Protein AF-A0A0C3P2Z0-F1 (afdb_monomer)

Nearest PDB structures (foldseek):
  6qhd-assembly1_B  TM=4.414E-01  e=6.082E+00  Homo sapiens

Foldseek 3Di:
DVLVVLVVLLVVLVVLVVQLVVLVVQLVVLVVCVVVVVDPDPVVSVVSNVVSVVSNVVSVVVSVVSLVVDPPVSNVVSVCCVVQPLLVLLSVLVVLLVVLVVLLVVLVVLVVVLVVVVVVDPDDVPVSVVSVVVSVVCLVVSLVSLVVSQVSLVVNVVCVVVVVDDPPQDRQDRADSPCSNVDDPPHSSPDCHNNDPDPPDDPCCVVPPVNVVVVVVVVVVVVVVVVVVVVVVVVVVVVVVVVVVVVVVVVVVVVVVVVVVVVVVVVVD

Organism: NCBI:txid870435

pLDDT: mean 80.31, std 13.16, range [33.81, 97.94]

Mean predicted aligned error: 16.22 Å

Structure (mmCIF, N/CA/C/O backbone):
data_AF-A0A0C3P2Z0-F1
#
_entry.id   AF-A0A0C3P2Z0-F1
#
loop_
_atom_site.group_PDB
_atom_site.id
_atom_site.type_symbol
_atom_site.label_atom_id
_atom_site.label_alt_id
_atom_site.label_comp_id
_atom_site.label_asym_id
_atom_site.label_entity_id
_atom_site.label_seq_id
_atom_site.pdbx_PDB_ins_code
_atom_site.Cartn_x
_atom_site.Cartn_y
_atom_site.Cartn_z
_atom_site.occupancy
_atom_site.B_iso_or_equiv
_atom_site.auth_seq_id
_atom_site.auth_comp_id
_atom_site.auth_asym_id
_atom_site.auth_atom_id
_atom_site.pdbx_PDB_model_num
ATOM 1 N N . GLN A 1 1 ? -4.538 10.726 -0.091 1.00 33.81 1 GLN A N 1
ATOM 2 C CA . GLN A 1 1 ? -4.192 11.523 1.115 1.00 33.81 1 GLN A CA 1
ATOM 3 C C . GLN A 1 1 ? -5.334 11.697 2.129 1.00 33.81 1 GLN A C 1
ATOM 5 O O . GLN A 1 1 ? -5.028 11.821 3.307 1.00 33.81 1 GLN A O 1
ATOM 10 N N . SER A 1 2 ? -6.619 11.672 1.740 1.00 41.28 2 SER A N 1
ATOM 11 C CA . SER A 1 2 ? -7.744 11.889 2.680 1.00 41.28 2 SER A CA 1
ATOM 12 C C . SER A 1 2 ? -7.919 10.781 3.748 1.00 41.28 2 SER A C 1
ATOM 14 O O . SER A 1 2 ? -8.166 11.070 4.913 1.00 41.28 2 SER A O 1
ATOM 16 N N . LYS A 1 3 ? -7.689 9.504 3.398 1.00 45.22 3 LYS A N 1
ATOM 17 C CA . LYS A 1 3 ? -7.964 8.353 4.287 1.00 45.22 3 LYS A CA 1
ATOM 18 C C . LYS A 1 3 ? -6.946 8.128 5.428 1.00 45.22 3 LYS A C 1
ATOM 20 O O . LYS A 1 3 ? -7.369 7.821 6.537 1.00 45.22 3 LYS A O 1
ATOM 25 N N . LYS A 1 4 ? -5.631 8.343 5.208 1.00 49.22 4 LYS A N 1
ATOM 26 C CA . LYS A 1 4 ? -4.599 8.301 6.285 1.00 49.22 4 LYS A CA 1
ATOM 27 C C . LYS A 1 4 ? -4.900 9.348 7.371 1.00 49.22 4 LYS A C 1
ATOM 29 O O . LYS A 1 4 ? -4.849 9.031 8.554 1.00 49.22 4 LYS A O 1
ATOM 34 N N . LYS A 1 5 ? -5.346 10.544 6.960 1.00 56.41 5 LYS A N 1
ATOM 35 C CA . LYS A 1 5 ? -5.815 11.584 7.885 1.00 56.41 5 LYS A CA 1
ATOM 36 C C . LYS A 1 5 ? -7.014 11.108 8.711 1.00 56.41 5 LYS A C 1
ATOM 38 O O . LYS A 1 5 ? -7.037 11.355 9.905 1.00 56.41 5 LYS A O 1
ATOM 43 N N . GLY A 1 6 ? -7.970 10.384 8.124 1.00 58.56 6 GLY A N 1
ATOM 44 C CA . GLY A 1 6 ? -9.127 9.840 8.851 1.00 58.56 6 GLY A CA 1
ATOM 45 C C . GLY A 1 6 ? -8.751 8.895 10.000 1.00 58.56 6 GLY A C 1
ATOM 46 O O . GLY A 1 6 ? -9.250 9.055 11.111 1.00 58.56 6 GLY A O 1
ATOM 47 N N . ALA A 1 7 ? -7.818 7.967 9.769 1.00 57.28 7 ALA A N 1
ATOM 48 C CA . ALA A 1 7 ? -7.334 7.045 10.803 1.00 57.28 7 ALA A CA 1
ATOM 49 C C . ALA A 1 7 ? -6.546 7.759 11.923 1.00 57.28 7 ALA A C 1
ATOM 51 O O . ALA A 1 7 ? -6.709 7.444 13.101 1.00 57.28 7 ALA A O 1
ATOM 52 N N . GLU A 1 8 ? -5.733 8.759 11.577 1.00 65.69 8 GLU A N 1
ATOM 53 C CA . GLU A 1 8 ? -5.019 9.592 12.557 1.00 65.69 8 GLU A CA 1
ATOM 54 C C . GLU A 1 8 ? -5.981 10.455 13.389 1.00 65.69 8 GLU A C 1
ATOM 56 O O . GLU A 1 8 ? -5.834 10.553 14.608 1.00 65.69 8 GLU A O 1
ATOM 61 N N . GLN A 1 9 ? -7.007 11.039 12.759 1.00 68.19 9 GLN A N 1
ATOM 62 C CA . GLN A 1 9 ? -8.056 11.779 13.467 1.00 68.19 9 GLN A CA 1
ATOM 63 C C . GLN A 1 9 ? -8.876 10.856 14.387 1.00 68.19 9 GLN A C 1
ATOM 65 O O . GLN A 1 9 ? -9.193 11.255 15.507 1.00 68.19 9 GLN A O 1
ATOM 70 N N . LEU A 1 10 ? -9.159 9.612 13.974 1.00 70.06 10 LEU A N 1
ATOM 71 C CA . LEU A 1 10 ? -9.782 8.592 14.831 1.00 70.06 10 LEU A CA 1
ATOM 72 C C . LEU A 1 10 ? -8.948 8.308 16.078 1.00 70.06 10 LEU A C 1
ATOM 74 O O . LEU A 1 10 ? -9.477 8.341 17.187 1.00 70.06 10 LEU A O 1
ATOM 78 N N . ALA A 1 11 ? -7.650 8.053 15.907 1.00 74.19 11 ALA A N 1
ATOM 79 C CA . ALA A 1 11 ? -6.749 7.766 17.018 1.00 74.19 11 ALA A CA 1
ATOM 80 C C . ALA A 1 11 ? -6.689 8.933 18.020 1.00 74.19 11 ALA A C 1
ATOM 82 O O . ALA A 1 11 ? -6.755 8.714 19.230 1.00 74.19 11 ALA A O 1
ATOM 83 N N . LEU A 1 12 ? -6.639 10.174 17.523 1.00 81.25 12 LEU A N 1
ATOM 84 C CA . LEU A 1 12 ? -6.671 11.380 18.354 1.00 81.25 12 LEU A CA 1
ATOM 85 C C . LEU A 1 12 ? -7.985 11.520 19.134 1.00 81.25 12 LEU A C 1
ATOM 87 O O . LEU A 1 12 ? -7.963 11.860 20.316 1.00 81.25 12 LEU A O 1
ATOM 91 N N . ILE A 1 13 ? -9.127 11.237 18.503 1.00 82.62 13 ILE A N 1
ATOM 92 C CA . ILE A 1 13 ? -10.438 11.302 19.165 1.00 82.62 13 ILE A CA 1
ATOM 93 C C . ILE A 1 13 ? -10.565 10.219 20.234 1.00 82.62 13 ILE A C 1
ATOM 95 O O . ILE A 1 13 ? -11.007 10.523 21.338 1.00 82.62 13 ILE A O 1
ATOM 99 N N . LEU A 1 14 ? -10.127 8.991 19.953 1.00 82.00 14 LEU A N 1
ATOM 100 C CA . LEU A 1 14 ? -10.130 7.898 20.930 1.00 82.00 14 LEU A CA 1
ATOM 101 C C . LEU A 1 14 ? -9.220 8.197 22.130 1.00 82.00 14 LEU A C 1
ATOM 103 O O . LEU A 1 14 ? -9.587 7.910 23.269 1.00 82.00 14 LEU A O 1
ATOM 107 N N . ALA A 1 15 ? -8.057 8.811 21.900 1.00 85.56 15 ALA A N 1
ATOM 108 C CA . ALA A 1 15 ? -7.160 9.233 22.973 1.00 85.56 15 ALA A CA 1
ATOM 109 C C . ALA A 1 15 ? -7.794 10.318 23.861 1.00 85.56 15 ALA A C 1
ATOM 111 O O . ALA A 1 15 ? -7.717 10.233 25.088 1.00 85.56 15 ALA A O 1
ATOM 112 N N . LEU A 1 16 ? -8.465 11.305 23.255 1.00 87.19 16 LEU A N 1
ATOM 113 C CA . LEU A 1 16 ? -9.197 12.342 23.988 1.00 87.19 16 LEU A CA 1
ATOM 114 C C . LEU A 1 16 ? -10.376 11.763 24.776 1.00 87.19 16 LEU A C 1
ATOM 116 O O . LEU A 1 16 ? -10.590 12.156 25.917 1.00 87.19 16 LEU A O 1
ATOM 120 N N . GLU A 1 17 ? -11.112 10.803 24.217 1.00 86.12 17 GLU A N 1
ATOM 121 C CA . GLU A 1 17 ? -12.190 10.112 24.934 1.00 86.12 17 GLU A CA 1
ATOM 122 C C . GLU A 1 17 ? -11.671 9.320 26.135 1.00 86.12 17 GLU A C 1
ATOM 124 O O . GLU A 1 17 ? -12.250 9.411 27.214 1.00 86.12 17 GLU A O 1
ATOM 129 N N . LYS A 1 18 ? -10.548 8.611 25.986 1.00 90.62 18 LYS A N 1
ATOM 130 C CA . LYS A 1 18 ? -9.903 7.908 27.102 1.00 90.62 18 LYS A CA 1
ATOM 131 C C . LYS A 1 18 ? -9.434 8.878 28.190 1.00 90.62 18 LYS A C 1
ATOM 133 O O . LYS A 1 18 ? -9.581 8.590 29.372 1.00 90.62 18 LYS A O 1
ATOM 138 N N . SER A 1 19 ? -8.904 10.041 27.807 1.00 89.81 19 SER A N 1
ATOM 139 C CA . SER A 1 19 ? -8.542 11.102 28.754 1.00 89.81 19 SER A CA 1
ATOM 140 C C . SER A 1 19 ? -9.768 11.650 29.491 1.00 89.81 19 SER A C 1
ATOM 142 O O . SER A 1 19 ? -9.717 11.776 30.711 1.00 89.81 19 SER A O 1
ATOM 144 N N . VAL A 1 20 ? -10.880 11.902 28.791 1.00 91.69 20 VAL A N 1
ATOM 145 C CA . VAL A 1 20 ? -12.153 12.308 29.415 1.00 91.69 20 VAL A CA 1
ATOM 146 C C . VAL A 1 20 ? -12.640 11.248 30.399 1.00 91.69 20 VAL A C 1
ATOM 148 O O . VAL A 1 20 ? -13.001 11.595 31.516 1.00 91.69 20 VAL A O 1
ATOM 151 N N . GLN A 1 21 ? -12.600 9.970 30.020 1.00 92.06 21 GLN A N 1
ATOM 152 C CA . GLN A 1 21 ? -13.010 8.869 30.890 1.00 92.06 21 GLN A CA 1
ATOM 153 C C . GLN A 1 21 ? -12.145 8.787 32.154 1.00 92.06 21 GLN A C 1
ATOM 155 O O . GLN A 1 21 ? -12.685 8.678 33.246 1.00 92.06 21 GLN A O 1
ATOM 160 N N . ASN A 1 22 ? -10.821 8.917 32.028 1.00 91.62 22 ASN A N 1
ATOM 161 C CA . ASN A 1 22 ? -9.915 8.930 33.179 1.00 91.62 22 ASN A CA 1
ATOM 162 C C . ASN A 1 22 ? -10.190 10.114 34.122 1.00 91.62 22 ASN A C 1
ATOM 164 O O . ASN A 1 22 ? -10.195 9.940 35.338 1.00 91.62 22 ASN A O 1
ATOM 168 N N . HIS A 1 23 ? -10.416 11.315 33.574 1.00 90.62 23 HIS A N 1
ATOM 169 C CA . HIS A 1 23 ? -10.761 12.487 34.382 1.00 90.62 23 HIS A CA 1
ATOM 170 C C . HIS A 1 23 ? -12.130 12.336 35.052 1.00 90.62 23 HIS A C 1
ATOM 172 O O . HIS A 1 23 ? -12.266 12.731 36.204 1.00 90.62 23 HIS A O 1
ATOM 178 N N . GLN A 1 24 ? -13.107 11.728 34.372 1.00 93.00 24 GLN A N 1
ATOM 179 C CA . GLN A 1 24 ? -14.417 11.435 34.951 1.00 93.00 24 GLN A CA 1
ATOM 180 C C . GLN A 1 24 ? -14.289 10.456 36.118 1.00 93.00 24 GLN A C 1
ATOM 182 O O . GLN A 1 24 ? -14.744 10.768 37.206 1.00 93.00 24 GLN A O 1
ATOM 187 N N . SER A 1 25 ? -13.577 9.338 35.942 1.00 92.00 25 SER A N 1
ATOM 188 C CA . SER A 1 25 ? -13.366 8.366 37.021 1.00 92.00 25 SER A CA 1
ATOM 189 C C . SER A 1 25 ? -12.639 8.959 38.230 1.00 92.00 25 SER A C 1
ATOM 191 O O . SER A 1 25 ? -12.892 8.544 39.353 1.00 92.00 25 SER A O 1
ATOM 193 N N . HIS A 1 26 ? -11.746 9.931 38.025 1.00 90.19 26 HIS A N 1
ATOM 194 C CA . HIS A 1 26 ? -11.098 10.634 39.132 1.00 90.19 26 HIS A CA 1
ATOM 195 C C . HIS A 1 26 ? -12.069 11.550 39.891 1.00 90.19 26 HIS A C 1
ATOM 197 O O . HIS A 1 26 ? -12.026 11.579 41.117 1.00 90.19 26 HIS A O 1
ATOM 203 N N . VAL A 1 27 ? -12.956 12.258 39.183 1.00 91.44 27 VAL A N 1
ATOM 204 C CA . VAL A 1 27 ? -14.025 13.053 39.811 1.00 91.44 27 VAL A CA 1
ATOM 205 C C . VAL A 1 27 ? -14.988 12.142 40.573 1.00 91.44 27 VAL A C 1
ATOM 207 O O . VAL A 1 27 ? -15.241 12.401 41.743 1.00 91.44 27 VAL A O 1
ATOM 210 N N . ASP A 1 28 ? -15.434 11.040 39.963 1.00 90.56 28 ASP A N 1
ATOM 211 C CA . ASP A 1 28 ? -16.335 10.070 40.598 1.00 90.56 28 ASP A CA 1
ATOM 212 C C . ASP A 1 28 ? -15.705 9.473 41.872 1.00 90.56 28 ASP A C 1
ATOM 214 O O . ASP A 1 28 ? -16.383 9.299 42.881 1.00 90.56 28 ASP A O 1
ATOM 218 N N . GLN A 1 29 ? -14.395 9.195 41.852 1.00 89.06 29 GLN A N 1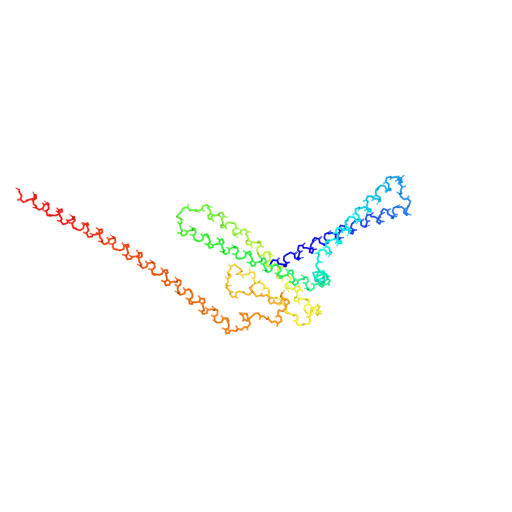
ATOM 219 C CA . GLN A 1 29 ? -13.664 8.706 43.024 1.00 89.06 29 GLN A CA 1
ATOM 220 C C . GLN A 1 29 ? -13.636 9.746 44.150 1.00 89.06 29 GLN A C 1
ATOM 222 O O . GLN A 1 29 ? -13.924 9.403 45.292 1.00 89.06 29 GLN A O 1
ATOM 227 N N . LEU A 1 30 ? -13.343 11.012 43.836 1.00 86.62 30 LEU A N 1
ATOM 228 C CA . LEU A 1 30 ? -13.356 12.092 44.826 1.00 86.62 30 LEU A CA 1
ATOM 229 C C . LEU A 1 30 ? -14.768 12.309 45.398 1.00 86.62 30 LEU A C 1
ATOM 231 O O . LEU A 1 30 ? -14.924 12.515 46.599 1.00 86.62 30 LEU A O 1
ATOM 235 N N . GLU A 1 31 ? -15.808 12.213 44.569 1.00 86.81 31 GLU A N 1
ATOM 236 C CA . GLU A 1 31 ? -17.205 12.288 45.014 1.00 86.81 31 GLU A CA 1
ATOM 237 C C . GLU A 1 31 ? -17.599 11.095 45.905 1.00 86.81 31 GLU A C 1
A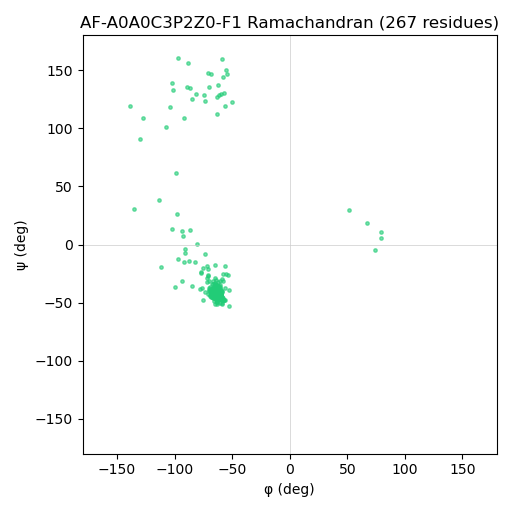TOM 239 O O . GLU A 1 31 ? -18.311 11.276 46.896 1.00 86.81 31 GLU A O 1
ATOM 244 N N . MET A 1 32 ? -17.101 9.887 45.615 1.00 86.56 32 MET A N 1
ATOM 245 C CA . MET A 1 32 ? -17.277 8.716 46.481 1.00 86.56 32 MET A CA 1
ATOM 246 C C . MET A 1 32 ? -16.546 8.857 47.819 1.00 86.56 32 MET A C 1
ATOM 248 O O . MET A 1 32 ? -17.107 8.504 48.856 1.00 86.56 32 MET A O 1
ATOM 252 N N . ASP A 1 33 ? -15.322 9.384 47.822 1.00 83.44 33 ASP A N 1
ATOM 253 C CA . ASP A 1 33 ? -14.535 9.593 49.043 1.00 83.44 33 ASP A CA 1
ATOM 254 C C . ASP A 1 33 ? -15.202 10.627 49.971 1.00 83.44 33 ASP A C 1
ATOM 256 O O . ASP A 1 33 ? -15.180 10.464 51.195 1.00 83.44 33 ASP A O 1
ATOM 260 N N . LEU A 1 34 ? -15.874 11.632 49.392 1.00 81.62 34 LEU A N 1
ATOM 261 C CA . LEU A 1 34 ? -16.727 12.578 50.116 1.00 81.62 34 LEU A CA 1
ATOM 262 C C . LEU A 1 34 ? -17.964 11.903 50.721 1.00 81.62 34 LEU A C 1
ATOM 264 O O . LEU A 1 34 ? -18.340 12.211 51.846 1.00 81.62 34 LEU A O 1
ATOM 268 N N . HIS A 1 35 ? -18.597 10.983 49.990 1.00 80.62 35 HIS A N 1
ATOM 269 C CA . HIS A 1 35 ? -19.791 10.274 50.461 1.00 80.62 35 HIS A CA 1
ATOM 270 C C . HIS A 1 35 ? -19.492 9.268 51.586 1.00 80.62 35 HIS A C 1
ATOM 272 O O . HIS A 1 35 ? -20.365 8.968 52.396 1.00 80.62 35 HIS A O 1
ATOM 278 N N . ASN A 1 36 ? -18.260 8.753 51.637 1.00 84.19 36 ASN A N 1
ATOM 279 C CA . ASN A 1 36 ? -17.798 7.778 52.626 1.00 84.19 36 ASN A CA 1
ATOM 280 C C . ASN A 1 36 ? -17.124 8.420 53.859 1.00 84.19 36 ASN A C 1
ATOM 282 O O . ASN A 1 36 ? -16.465 7.704 54.615 1.00 84.19 36 ASN A O 1
ATOM 286 N N . ASP A 1 37 ? -17.230 9.744 54.043 1.00 75.25 37 ASP A N 1
ATOM 287 C CA . ASP A 1 37 ? -16.579 10.513 55.123 1.00 75.25 37 ASP A CA 1
ATOM 288 C C . ASP A 1 37 ? -15.057 10.257 55.246 1.00 75.25 37 ASP A C 1
ATOM 290 O O . ASP A 1 37 ? -14.459 10.377 56.315 1.00 75.25 37 ASP A O 1
ATOM 294 N N . CYS A 1 38 ? -14.386 9.928 54.136 1.00 71.06 38 CYS A N 1
ATOM 295 C CA . CYS A 1 38 ? -12.942 9.660 54.094 1.00 71.06 38 CYS A CA 1
ATOM 296 C C . CYS A 1 38 ? -12.087 10.929 53.901 1.00 71.06 38 CYS A C 1
ATOM 298 O O . CYS A 1 38 ? -10.889 10.845 53.621 1.00 71.06 38 CYS A O 1
ATOM 300 N N . VAL A 1 39 ? -12.685 12.115 54.053 1.00 75.38 39 VAL A N 1
ATOM 301 C CA . VAL A 1 39 ? -12.033 13.411 53.829 1.00 75.38 39 VAL A CA 1
ATOM 302 C C . VAL A 1 39 ? -11.420 13.940 55.128 1.00 75.38 39 VAL A C 1
ATOM 304 O O . VAL A 1 39 ? -12.129 14.379 56.029 1.00 75.38 39 VAL A O 1
ATOM 307 N N . ASN A 1 40 ? -10.085 13.941 55.208 1.00 73.50 40 ASN A N 1
ATOM 308 C CA . ASN A 1 40 ? -9.348 14.448 56.376 1.00 73.50 40 ASN A CA 1
ATOM 309 C C . ASN A 1 40 ? -9.123 15.974 56.346 1.00 73.50 40 ASN A C 1
ATOM 311 O O . ASN A 1 40 ? -9.156 16.614 57.394 1.00 73.50 40 ASN A O 1
ATOM 315 N N . ASP A 1 41 ? -8.896 16.559 55.163 1.00 83.56 41 ASP A N 1
ATOM 316 C CA . ASP A 1 41 ? -8.710 18.004 54.961 1.00 83.56 41 ASP A CA 1
ATOM 317 C C . ASP A 1 41 ? -9.673 18.503 53.877 1.00 83.56 41 ASP A C 1
ATOM 319 O O . ASP A 1 41 ? -9.528 18.216 52.688 1.00 83.56 41 ASP A O 1
ATOM 323 N N . ILE A 1 42 ? -10.683 19.256 54.311 1.00 80.12 42 ILE A N 1
ATOM 324 C CA . ILE A 1 42 ? -11.756 19.772 53.456 1.00 80.12 42 ILE A CA 1
ATOM 325 C C . ILE A 1 42 ? -11.218 20.804 52.451 1.00 80.12 42 ILE A C 1
ATOM 327 O O . ILE A 1 42 ? -11.758 20.925 51.350 1.00 80.12 42 ILE A O 1
ATOM 331 N N . ILE A 1 43 ? -10.176 21.564 52.800 1.00 83.31 43 ILE A N 1
ATOM 332 C CA . ILE A 1 43 ? -9.627 22.613 51.931 1.00 83.31 43 ILE A CA 1
ATOM 333 C C . ILE A 1 43 ? -8.825 21.970 50.800 1.00 83.31 43 ILE A C 1
ATOM 335 O O . ILE A 1 43 ? -9.043 22.305 49.634 1.00 83.31 43 ILE A O 1
ATOM 339 N N . ASP A 1 44 ? -7.954 21.015 51.134 1.00 85.88 44 ASP A N 1
ATOM 340 C CA . ASP A 1 44 ? -7.174 20.261 50.147 1.00 85.88 44 ASP A CA 1
ATOM 341 C C . ASP A 1 44 ? -8.086 19.432 49.227 1.00 85.88 44 ASP A C 1
ATOM 343 O O . ASP A 1 44 ? -7.957 19.482 48.003 1.00 85.88 44 ASP A O 1
ATOM 347 N N . PHE A 1 45 ? -9.102 18.771 49.790 1.00 86.50 45 PHE A N 1
ATOM 348 C CA . PHE A 1 45 ? -10.094 18.030 49.010 1.00 86.50 45 PHE A CA 1
ATOM 349 C C . PHE A 1 45 ? -10.843 18.921 48.007 1.00 86.50 45 PHE A C 1
ATOM 351 O O . PHE A 1 45 ? -10.944 18.582 46.828 1.00 86.50 45 PHE A O 1
ATOM 358 N N . ASN A 1 46 ? -11.333 20.090 48.436 1.00 86.06 46 ASN A N 1
ATOM 359 C CA . ASN A 1 46 ? -12.018 21.022 47.534 1.00 86.06 46 ASN A CA 1
ATOM 360 C C . ASN A 1 46 ? -11.086 21.550 46.431 1.00 86.06 46 ASN A C 1
ATOM 362 O O . ASN A 1 46 ? -11.516 21.737 45.288 1.00 86.06 46 ASN A O 1
ATOM 366 N N . LEU A 1 47 ? -9.803 21.764 46.736 1.00 89.94 47 LEU A N 1
ATOM 367 C CA . LEU A 1 47 ? -8.809 22.159 45.739 1.00 89.94 47 LEU A CA 1
ATOM 368 C C . LEU A 1 47 ? -8.575 21.045 44.703 1.00 89.94 47 LEU A C 1
ATOM 370 O O . LEU A 1 47 ? -8.523 21.318 43.503 1.00 89.94 47 LEU A O 1
ATOM 374 N N . GLN A 1 48 ? -8.501 19.789 45.142 1.00 88.31 48 GLN A N 1
ATOM 375 C CA . GLN A 1 48 ? -8.360 18.632 44.254 1.00 88.31 48 GLN A CA 1
ATOM 376 C C . GLN A 1 48 ? -9.612 18.403 43.398 1.00 88.31 48 GLN A C 1
ATOM 378 O O . GLN A 1 48 ? -9.494 18.214 42.186 1.00 88.31 48 GLN A O 1
ATOM 383 N N . LEU A 1 49 ? -10.810 18.504 43.983 1.00 89.31 49 LEU A N 1
ATOM 384 C CA . LEU A 1 49 ? -12.081 18.358 43.269 1.00 89.31 49 LEU A CA 1
ATOM 385 C C . LEU A 1 49 ? -12.239 19.434 42.187 1.00 89.31 49 LEU A C 1
ATOM 387 O O . LEU A 1 49 ? -12.541 19.120 41.035 1.00 89.31 49 LEU A O 1
ATOM 391 N N . THR A 1 50 ? -11.971 20.698 42.522 1.00 90.50 50 THR A N 1
ATOM 392 C CA . THR A 1 50 ? -12.046 21.804 41.553 1.00 90.50 50 THR A CA 1
ATOM 393 C C . THR A 1 50 ? -11.009 21.660 40.437 1.00 90.50 50 THR A C 1
ATOM 395 O O . THR A 1 50 ? -11.334 21.883 39.268 1.00 90.50 50 THR A O 1
ATOM 398 N N . ALA A 1 51 ? -9.787 21.216 40.747 1.00 90.94 51 ALA A N 1
ATOM 399 C CA . ALA A 1 51 ? -8.762 20.930 39.744 1.00 90.94 51 ALA A CA 1
ATOM 400 C C . ALA A 1 51 ? -9.138 19.746 38.828 1.00 90.94 51 ALA A C 1
ATOM 402 O O . ALA A 1 51 ? -8.924 19.807 37.609 1.00 90.94 51 ALA A O 1
ATOM 403 N N . ALA A 1 52 ? -9.733 18.688 39.384 1.00 89.75 52 ALA A N 1
ATOM 404 C CA . ALA A 1 52 ? -10.206 17.523 38.640 1.00 89.75 52 ALA A CA 1
ATOM 405 C C . ALA A 1 52 ? -11.376 17.884 37.709 1.00 89.75 52 ALA A C 1
ATOM 407 O O . ALA A 1 52 ? -11.335 17.574 36.514 1.00 89.75 52 ALA A O 1
ATOM 408 N N . GLN A 1 53 ? -12.365 18.631 38.208 1.00 92.06 53 GLN A N 1
ATOM 409 C CA . GLN A 1 53 ? -13.490 19.146 37.420 1.00 92.06 53 GLN A CA 1
ATOM 410 C C . GLN A 1 53 ? -13.029 20.119 36.323 1.00 92.06 53 GLN A C 1
ATOM 412 O O . GLN A 1 53 ? -13.489 20.034 35.181 1.00 92.06 53 GLN A O 1
ATOM 417 N N . ALA A 1 54 ? -12.066 21.002 36.615 1.00 92.44 54 ALA A N 1
ATOM 418 C CA . ALA A 1 54 ? -11.466 21.881 35.613 1.00 92.44 54 ALA A CA 1
ATOM 419 C C . ALA A 1 54 ? -10.762 21.073 34.508 1.00 92.44 54 ALA A C 1
ATOM 421 O O . ALA A 1 54 ? -10.949 21.351 33.320 1.00 92.44 54 ALA A O 1
ATOM 422 N N . SER A 1 55 ? -10.020 20.027 34.875 1.00 91.12 55 SER A N 1
ATOM 423 C CA . SER A 1 55 ? -9.349 19.130 33.924 1.00 91.12 55 SER A CA 1
ATOM 424 C C . SER A 1 55 ? -10.347 18.363 33.048 1.00 91.12 55 SER A C 1
ATOM 426 O O . SER A 1 55 ? -10.174 18.304 31.827 1.00 91.12 55 SER A O 1
ATOM 428 N N . LEU A 1 56 ? -11.440 17.865 33.634 1.00 91.94 56 LEU A N 1
ATOM 429 C CA . LEU A 1 56 ? -12.546 17.230 32.914 1.00 91.94 56 LEU A CA 1
ATOM 430 C C . LEU A 1 56 ? -13.224 18.205 31.938 1.00 91.94 56 LEU A C 1
ATOM 432 O O . LEU A 1 56 ? -13.444 17.866 30.771 1.00 91.94 56 LEU A O 1
ATOM 436 N N . SER A 1 57 ? -13.512 19.435 32.372 1.00 92.94 57 SER A N 1
ATOM 437 C CA . SER A 1 57 ? -14.125 20.466 31.521 1.00 92.94 57 SER A CA 1
ATOM 438 C C . SER A 1 57 ? -13.239 20.818 30.317 1.00 92.94 57 SER A C 1
ATOM 440 O O . SER A 1 57 ? -13.713 20.902 29.183 1.00 92.94 57 SER A O 1
ATOM 442 N N . LYS A 1 58 ? -11.920 20.912 30.526 1.00 92.62 58 LYS A N 1
ATOM 443 C CA . LYS A 1 58 ? -10.940 21.185 29.470 1.00 92.62 58 LYS A CA 1
ATOM 444 C C . LYS A 1 58 ? -10.840 20.027 28.475 1.00 92.62 58 LYS A C 1
ATOM 446 O O . LYS A 1 58 ? -10.856 20.255 27.264 1.00 92.62 58 LYS A O 1
ATOM 451 N N . ALA A 1 59 ? -10.771 18.789 28.965 1.00 88.62 59 ALA A N 1
ATOM 452 C CA . ALA A 1 59 ? -10.702 17.596 28.122 1.00 88.62 59 ALA A CA 1
ATOM 453 C C . ALA A 1 59 ? -11.991 17.396 27.301 1.00 88.62 59 ALA A C 1
ATOM 455 O O . ALA A 1 59 ? -11.935 17.122 26.099 1.00 88.62 59 ALA A O 1
ATOM 456 N N . THR A 1 60 ? -13.161 17.605 27.911 1.00 89.62 60 THR A N 1
ATOM 457 C CA . THR A 1 60 ? -14.461 17.513 27.224 1.00 89.62 60 THR A CA 1
ATOM 458 C C . THR A 1 60 ? -14.651 18.625 26.192 1.00 89.62 60 THR A C 1
ATOM 460 O O . THR A 1 60 ? -15.155 18.359 25.097 1.00 89.62 60 THR A O 1
ATOM 463 N N . GLN A 1 61 ? -14.202 19.851 26.475 1.00 90.44 61 GLN A N 1
ATOM 464 C CA . GLN A 1 61 ? -14.223 20.948 25.507 1.00 90.44 61 GLN A CA 1
ATOM 465 C C . GLN A 1 61 ? -13.295 20.673 24.317 1.00 90.44 61 GLN A C 1
ATOM 467 O O . GLN A 1 61 ? -13.713 20.851 23.172 1.00 90.44 61 GLN A O 1
ATOM 472 N N . ALA A 1 62 ? -12.080 20.172 24.560 1.00 88.12 62 ALA A N 1
ATOM 473 C CA . ALA A 1 62 ? -11.153 19.776 23.500 1.00 88.12 62 ALA A CA 1
ATOM 474 C C . ALA A 1 62 ? -11.739 18.662 22.614 1.00 88.12 62 ALA A C 1
ATOM 476 O O . ALA A 1 62 ? -11.661 18.734 21.385 1.00 88.12 62 ALA A O 1
ATOM 477 N N . LEU A 1 63 ? -12.396 17.666 23.220 1.00 85.88 63 LEU A N 1
ATOM 478 C CA . LEU A 1 63 ? -13.094 16.606 22.493 1.00 85.88 63 LEU A CA 1
ATOM 479 C C . LEU A 1 63 ? -14.241 17.160 21.635 1.00 85.88 63 LEU A C 1
ATOM 481 O O . LEU A 1 63 ? -14.368 16.785 20.469 1.00 85.88 63 LEU A O 1
ATOM 485 N N . ARG A 1 64 ? -15.062 18.068 22.182 1.00 84.75 64 ARG A N 1
ATOM 486 C CA . ARG A 1 64 ? -16.156 18.718 21.441 1.00 84.75 64 ARG A CA 1
ATOM 487 C C . ARG A 1 64 ? -15.634 19.524 20.259 1.00 84.75 64 ARG A C 1
ATOM 489 O O . ARG A 1 64 ? -16.144 19.343 19.162 1.00 84.75 64 ARG A O 1
ATOM 496 N N . GLN A 1 65 ? -14.597 20.337 20.457 1.00 85.44 65 GLN A N 1
ATOM 497 C CA . GLN A 1 65 ? -13.979 21.135 19.393 1.00 85.44 65 GLN A CA 1
ATOM 498 C C . GLN A 1 65 ? -13.413 20.261 18.272 1.00 85.44 65 GLN A C 1
ATOM 500 O O . GLN A 1 65 ? -13.583 20.570 17.096 1.00 85.44 65 GLN A O 1
ATOM 505 N N . LYS A 1 66 ? -12.764 19.142 18.616 1.00 82.62 66 LYS A N 1
ATOM 506 C CA . LYS A 1 66 ? -12.254 18.195 17.617 1.00 82.62 66 LYS A CA 1
ATOM 507 C C . LYS A 1 66 ? -13.376 17.478 16.871 1.00 82.62 66 LYS A C 1
ATOM 509 O O . LYS A 1 66 ? -13.274 17.330 15.659 1.00 82.62 66 LYS A O 1
ATOM 514 N N . LYS A 1 67 ? -14.459 17.098 17.558 1.00 76.56 67 LYS A N 1
ATOM 515 C CA . LYS A 1 67 ? -15.654 16.514 16.929 1.00 76.56 67 LYS A CA 1
ATOM 516 C C . LYS A 1 67 ? -16.393 17.510 16.030 1.00 76.56 67 LYS A C 1
ATOM 518 O O . LYS A 1 67 ? -16.814 17.112 14.958 1.00 76.56 67 LYS A O 1
ATOM 523 N N . SER A 1 68 ? -16.505 18.783 16.417 1.00 77.25 68 SER A N 1
ATOM 524 C CA . SER A 1 68 ? -17.160 19.823 15.606 1.00 77.25 68 SER A CA 1
ATOM 525 C C . SER A 1 68 ? -16.302 20.326 14.444 1.00 77.25 68 SER A C 1
ATOM 527 O O . SER A 1 68 ? -16.833 20.850 13.473 1.00 77.25 68 SER A O 1
ATOM 529 N N . ALA A 1 69 ? -14.974 20.204 14.541 1.00 77.81 69 ALA A N 1
ATOM 530 C CA . ALA A 1 69 ? -14.060 20.519 13.443 1.00 77.81 69 ALA A CA 1
ATOM 531 C C . ALA A 1 69 ? -14.122 19.482 12.307 1.00 77.81 69 ALA A C 1
ATOM 533 O O . ALA A 1 69 ? -13.682 19.756 11.191 1.00 77.81 69 ALA A O 1
ATOM 534 N N . LEU A 1 70 ? -14.661 18.293 12.584 1.00 70.69 70 LEU A N 1
ATOM 535 C CA . LEU A 1 70 ? -15.001 17.311 11.566 1.00 70.69 70 LEU A CA 1
ATOM 536 C C . LEU A 1 70 ? -16.361 17.691 10.975 1.00 70.69 70 LEU A C 1
ATOM 538 O O . LEU A 1 70 ? -17.316 17.926 11.708 1.00 70.69 70 LEU A O 1
ATOM 542 N N . GLY A 1 71 ? -16.457 17.759 9.647 1.00 71.81 71 GLY A N 1
ATOM 543 C CA . GLY A 1 71 ? -17.744 17.980 8.985 1.00 71.81 71 GLY A CA 1
ATOM 544 C C . GLY A 1 71 ? -18.764 16.890 9.341 1.00 71.81 71 GLY A C 1
ATOM 545 O O . GLY A 1 71 ? -18.388 15.784 9.732 1.00 71.81 71 GLY A O 1
ATOM 546 N N . VAL A 1 72 ? -20.055 17.184 9.160 1.00 65.06 72 VAL A N 1
ATOM 547 C CA . VAL A 1 72 ? -21.173 16.285 9.518 1.00 65.06 72 VAL A CA 1
ATOM 548 C C . VAL A 1 72 ? -21.015 14.885 8.904 1.00 65.06 72 VAL A C 1
ATOM 550 O O . VAL A 1 72 ? -21.241 13.895 9.593 1.00 65.06 72 VAL A O 1
ATOM 553 N N . SER A 1 73 ? -20.538 14.794 7.656 1.00 60.34 73 SER A N 1
ATOM 554 C CA . SER A 1 73 ? -20.253 13.521 6.976 1.00 60.34 73 SER A CA 1
ATOM 555 C C . SER A 1 73 ? -19.092 12.745 7.605 1.00 60.34 73 SER A C 1
ATOM 557 O O . SER A 1 73 ? -19.200 11.550 7.854 1.00 60.34 73 SER A O 1
ATOM 559 N N . ALA A 1 74 ? -17.997 13.424 7.951 1.00 63.69 74 ALA A N 1
ATOM 560 C CA . ALA A 1 74 ? -16.873 12.786 8.626 1.00 63.69 74 ALA A CA 1
ATOM 561 C C . ALA A 1 74 ? -17.289 12.281 10.014 1.00 63.69 74 ALA A C 1
ATOM 563 O O . ALA A 1 74 ? -16.884 11.203 10.425 1.00 63.69 74 ALA A O 1
ATOM 564 N N . GLN A 1 75 ? -18.137 13.012 10.738 1.00 63.38 75 GLN A N 1
ATOM 565 C CA . GLN A 1 75 ? -18.618 12.577 12.047 1.00 63.38 75 GLN A CA 1
ATOM 566 C C . GLN A 1 75 ? -19.497 11.317 11.964 1.00 63.38 75 GLN A C 1
ATOM 568 O O . GLN A 1 75 ? -19.363 10.428 12.810 1.00 63.38 75 GLN A O 1
ATOM 573 N N . THR A 1 76 ? -20.345 11.206 10.936 1.00 62.53 76 THR A N 1
ATOM 574 C CA . THR A 1 76 ? -21.118 9.985 10.666 1.00 62.53 76 THR A CA 1
ATOM 575 C C . THR A 1 76 ? -20.224 8.821 10.248 1.00 62.53 76 THR A C 1
ATOM 577 O O . THR A 1 76 ? -20.392 7.724 10.779 1.00 62.53 76 THR A O 1
ATOM 580 N N . ASP A 1 77 ? -19.217 9.057 9.404 1.00 64.44 77 ASP A N 1
ATOM 581 C CA . ASP A 1 77 ? -18.264 8.025 8.973 1.00 64.44 77 ASP A CA 1
ATOM 582 C C . ASP A 1 77 ? -17.470 7.469 10.161 1.00 64.44 77 ASP A C 1
ATOM 584 O O . ASP A 1 77 ? -17.290 6.261 10.293 1.00 64.44 77 ASP A O 1
ATOM 588 N N . LEU A 1 78 ? -17.044 8.337 11.085 1.00 66.50 78 LEU A N 1
ATOM 589 C CA . LEU A 1 78 ? -16.336 7.932 12.302 1.00 66.50 78 LEU A CA 1
ATOM 590 C C . LEU A 1 78 ? -17.227 7.114 13.240 1.00 66.50 78 LEU A C 1
ATOM 592 O O . LEU A 1 78 ? -16.758 6.148 13.839 1.00 66.50 78 LEU A O 1
ATOM 596 N N . TYR A 1 79 ? -18.501 7.485 13.379 1.00 67.88 79 TYR A N 1
ATOM 597 C CA . TYR A 1 79 ? -19.463 6.729 14.180 1.00 67.88 79 TYR A CA 1
ATOM 598 C C . TYR A 1 79 ? -19.726 5.342 13.578 1.00 67.88 79 TYR A C 1
ATOM 600 O O . TYR A 1 79 ? -19.735 4.348 14.304 1.00 67.88 79 TYR A O 1
ATOM 608 N N . LEU A 1 80 ? -19.869 5.255 12.253 1.00 69.00 80 LEU A N 1
ATOM 609 C CA . LEU A 1 80 ? -20.043 3.991 11.537 1.00 69.00 80 LEU A CA 1
ATOM 610 C C . LEU A 1 80 ? -18.793 3.108 11.632 1.00 69.00 80 LEU A C 1
ATOM 612 O O . LEU A 1 80 ? -18.910 1.940 11.991 1.00 69.00 80 LEU A O 1
ATOM 616 N N . LEU A 1 81 ? -17.600 3.668 11.412 1.00 68.94 81 LEU A N 1
ATOM 617 C CA . LEU A 1 81 ? -16.320 2.966 11.573 1.00 68.94 81 LEU A CA 1
ATOM 618 C C . LEU A 1 81 ? -16.106 2.463 13.002 1.00 68.94 81 LEU A C 1
ATOM 620 O O . LEU A 1 81 ? -15.545 1.391 13.204 1.00 68.94 81 LEU A O 1
ATOM 624 N N . ARG A 1 82 ? -16.549 3.233 13.999 1.00 67.94 82 ARG A N 1
ATOM 625 C CA . ARG A 1 82 ? -16.436 2.865 15.413 1.00 67.94 82 ARG A CA 1
ATOM 626 C C . ARG A 1 82 ? -17.371 1.722 15.791 1.00 67.94 82 ARG A C 1
ATOM 628 O O . ARG A 1 82 ? -16.978 0.846 16.553 1.00 67.94 82 ARG A O 1
ATOM 635 N N . ASN A 1 83 ? -18.608 1.758 15.305 1.00 73.19 83 ASN A N 1
ATOM 636 C CA . ASN A 1 83 ? -19.647 0.829 15.746 1.00 73.19 83 ASN A CA 1
ATOM 637 C C . ASN A 1 83 ? -19.734 -0.427 14.879 1.00 73.19 83 ASN A C 1
ATOM 639 O O . ASN A 1 83 ? -20.333 -1.418 15.292 1.00 73.19 83 ASN A O 1
ATOM 643 N N . ASN A 1 84 ? -19.125 -0.413 13.695 1.00 81.69 84 ASN A N 1
ATOM 644 C CA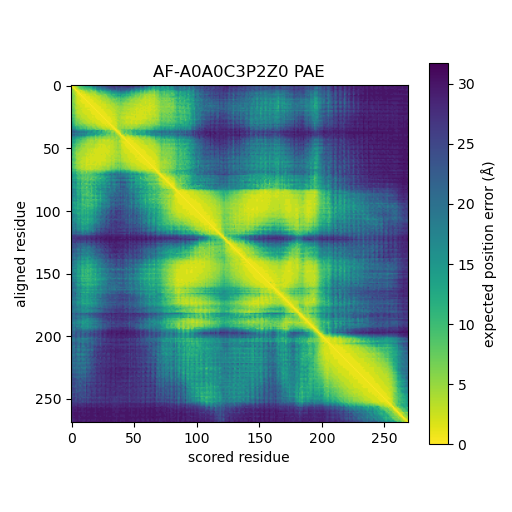 . ASN A 1 84 ? -19.114 -1.546 12.792 1.00 81.69 84 ASN A CA 1
ATOM 645 C C . ASN A 1 84 ? -17.724 -2.196 12.754 1.00 81.69 84 ASN A C 1
ATOM 647 O O . ASN A 1 84 ? -16.811 -1.744 12.061 1.00 81.69 84 ASN A O 1
ATOM 651 N N . LYS A 1 85 ? -17.593 -3.314 13.479 1.00 84.94 85 LYS A N 1
ATOM 652 C CA . LYS A 1 85 ? -16.359 -4.111 13.532 1.00 84.94 85 LYS A CA 1
ATOM 653 C C . LYS A 1 85 ? -15.899 -4.568 12.144 1.00 84.94 85 LYS A C 1
ATOM 655 O O . LYS A 1 85 ? -14.703 -4.566 11.880 1.00 84.94 85 LYS A O 1
ATOM 660 N N . TRP A 1 86 ? -16.829 -4.920 11.253 1.00 84.62 86 TRP A N 1
ATOM 661 C CA . TRP A 1 86 ? -16.489 -5.328 9.889 1.00 84.62 86 TRP A CA 1
ATOM 662 C C . TRP A 1 86 ? -15.838 -4.175 9.113 1.00 84.62 86 TRP A C 1
ATOM 664 O O . TRP A 1 86 ? -14.756 -4.360 8.558 1.00 84.62 86 TRP A O 1
ATOM 674 N N . LEU A 1 87 ? -16.429 -2.972 9.158 1.00 81.50 87 LEU A N 1
ATOM 675 C CA . LEU A 1 87 ? -15.872 -1.778 8.503 1.00 81.50 87 LEU A CA 1
ATOM 676 C C . LEU A 1 87 ? -14.493 -1.420 9.066 1.00 81.50 87 LEU A C 1
ATOM 678 O O . LEU A 1 87 ? -13.588 -1.050 8.316 1.00 81.50 87 LEU A O 1
ATOM 682 N N . GLN A 1 88 ? -14.309 -1.555 10.381 1.00 83.69 88 GLN A N 1
ATOM 683 C CA . GLN A 1 88 ? -13.026 -1.308 11.032 1.00 83.69 88 GLN A CA 1
ATOM 684 C C . GLN A 1 88 ? -11.945 -2.283 10.544 1.00 83.69 88 GLN A C 1
ATOM 686 O O . GLN A 1 88 ? -10.871 -1.849 10.121 1.00 83.69 88 GLN A O 1
ATOM 691 N N . THR A 1 89 ? -12.225 -3.590 10.565 1.00 86.31 89 THR A N 1
ATOM 692 C CA . THR A 1 89 ? -11.288 -4.621 10.092 1.00 86.31 89 THR A CA 1
ATOM 693 C C . THR A 1 89 ? -10.979 -4.437 8.603 1.00 86.31 89 THR A C 1
ATOM 695 O O . THR A 1 89 ? -9.813 -4.497 8.215 1.00 86.31 89 THR A O 1
ATOM 698 N N . GLN A 1 90 ? -11.983 -4.117 7.778 1.00 85.69 90 GLN A N 1
ATOM 699 C CA . GLN A 1 90 ? -11.809 -3.850 6.347 1.00 85.69 90 GLN A CA 1
ATOM 700 C C . GLN A 1 90 ? -10.926 -2.619 6.094 1.00 85.69 90 GLN A C 1
ATOM 702 O O . GLN A 1 90 ? -9.974 -2.681 5.314 1.00 85.69 90 GLN A O 1
ATOM 707 N N . THR A 1 91 ? -11.186 -1.514 6.796 1.00 83.31 91 THR A N 1
ATOM 708 C CA . THR A 1 91 ? -10.408 -0.271 6.673 1.00 83.31 91 THR A CA 1
ATOM 709 C C . THR A 1 91 ? -8.957 -0.478 7.107 1.00 83.31 91 THR A C 1
ATOM 711 O O . THR A 1 91 ? -8.030 -0.012 6.439 1.00 83.31 91 THR A O 1
ATOM 714 N N . ASN A 1 92 ? -8.739 -1.224 8.193 1.00 86.31 92 ASN A N 1
ATOM 715 C CA . ASN A 1 92 ? -7.403 -1.576 8.671 1.00 86.31 92 ASN A CA 1
ATOM 716 C C . ASN A 1 92 ? -6.652 -2.450 7.658 1.00 86.31 92 ASN A C 1
ATOM 718 O O . ASN A 1 92 ? -5.487 -2.179 7.357 1.00 86.31 92 ASN A O 1
ATOM 722 N N . ALA A 1 93 ? -7.319 -3.457 7.087 1.00 88.75 93 ALA A N 1
ATOM 723 C CA . ALA A 1 93 ? -6.743 -4.304 6.049 1.00 88.75 93 ALA A CA 1
ATOM 724 C C . ALA A 1 93 ? -6.380 -3.486 4.797 1.00 88.75 93 ALA A C 1
ATOM 726 O O . ALA A 1 93 ? -5.270 -3.620 4.279 1.00 88.75 93 ALA A O 1
ATOM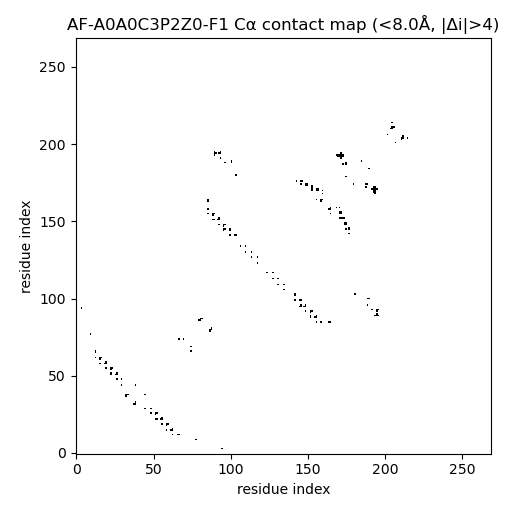 727 N N . GLN A 1 94 ? -7.244 -2.559 4.363 1.00 84.81 94 GLN A N 1
ATOM 728 C CA . GLN A 1 94 ? -6.942 -1.644 3.259 1.00 84.81 94 GLN A CA 1
ATOM 729 C C . GLN A 1 94 ? -5.709 -0.774 3.558 1.00 84.81 94 GLN A C 1
ATOM 731 O O . GLN A 1 94 ? -4.825 -0.638 2.710 1.00 84.81 94 GLN A O 1
ATOM 736 N N . ALA A 1 95 ? -5.612 -0.208 4.764 1.00 85.25 95 ALA A N 1
ATOM 737 C CA . ALA A 1 95 ? -4.477 0.620 5.165 1.00 85.25 95 ALA A CA 1
ATOM 738 C C . ALA A 1 95 ? -3.155 -0.165 5.174 1.00 85.25 95 ALA A C 1
ATOM 740 O O . ALA A 1 95 ? -2.138 0.335 4.683 1.00 85.25 95 ALA A O 1
ATOM 741 N N . LEU A 1 96 ? -3.167 -1.404 5.682 1.00 89.75 96 LEU A N 1
ATOM 742 C CA . LEU A 1 96 ? -1.999 -2.282 5.633 1.00 89.75 96 LEU A CA 1
ATOM 743 C C . LEU A 1 96 ? -1.620 -2.630 4.196 1.00 89.75 96 LEU A C 1
ATOM 745 O O . LEU A 1 96 ? -0.445 -2.529 3.855 1.00 89.75 96 LEU A O 1
ATOM 749 N N . LYS A 1 97 ? -2.588 -2.953 3.332 1.00 88.12 97 LYS A N 1
ATOM 750 C CA . LYS A 1 97 ? -2.321 -3.261 1.921 1.00 88.12 97 LYS A CA 1
ATOM 751 C C . LYS A 1 97 ? -1.656 -2.092 1.193 1.00 88.12 97 LYS A C 1
ATOM 753 O O . LYS A 1 97 ? -0.659 -2.290 0.504 1.00 88.12 97 LYS A O 1
ATOM 758 N N . VAL A 1 98 ? -2.140 -0.865 1.408 1.00 87.06 98 VAL A N 1
ATOM 759 C CA . VAL A 1 98 ? -1.511 0.356 0.872 1.00 87.06 98 VAL A CA 1
ATOM 760 C C . VAL A 1 98 ? -0.077 0.506 1.378 1.00 87.06 98 VAL A C 1
ATOM 762 O O . VAL A 1 98 ? 0.824 0.762 0.585 1.00 87.06 98 VAL A O 1
ATOM 765 N N . ARG A 1 99 ? 0.159 0.301 2.677 1.00 88.31 99 ARG A N 1
ATOM 766 C CA . ARG A 1 99 ? 1.505 0.395 3.257 1.00 88.31 99 ARG A CA 1
ATOM 767 C C . ARG A 1 99 ? 2.453 -0.665 2.696 1.00 88.31 99 ARG A C 1
ATOM 769 O O . ARG A 1 99 ? 3.604 -0.355 2.415 1.00 88.31 99 ARG A O 1
ATOM 776 N N . ILE A 1 100 ? 1.980 -1.897 2.517 1.00 88.62 100 ILE A N 1
ATOM 777 C CA . ILE A 1 100 ? 2.768 -2.974 1.909 1.00 88.62 100 ILE A CA 1
ATOM 778 C C . ILE A 1 100 ? 3.158 -2.578 0.477 1.00 88.62 100 ILE A C 1
ATOM 780 O O . ILE A 1 100 ? 4.334 -2.671 0.137 1.00 88.62 100 ILE A O 1
ATOM 784 N N . ARG A 1 101 ? 2.220 -2.061 -0.332 1.00 87.94 101 ARG A N 1
ATOM 785 C CA . ARG A 1 101 ? 2.516 -1.546 -1.685 1.00 87.94 101 ARG A CA 1
ATOM 786 C C . ARG A 1 101 ? 3.576 -0.443 -1.661 1.00 87.94 101 ARG A C 1
ATOM 788 O O . ARG A 1 101 ? 4.531 -0.520 -2.424 1.00 87.94 101 ARG A O 1
ATOM 795 N N . GLU A 1 102 ? 3.434 0.548 -0.776 1.00 87.62 102 GLU A N 1
ATOM 796 C CA . GLU A 1 102 ? 4.412 1.636 -0.605 1.00 87.62 102 GLU A CA 1
ATOM 797 C C . GLU A 1 102 ? 5.816 1.077 -0.296 1.00 87.62 102 GLU A C 1
ATOM 799 O O . GLU A 1 102 ? 6.785 1.451 -0.953 1.00 87.62 102 GLU A O 1
ATOM 804 N N . CYS A 1 103 ? 5.931 0.133 0.646 1.00 86.56 103 CYS A N 1
ATOM 805 C CA . CYS A 1 103 ? 7.215 -0.479 1.000 1.00 86.56 103 CYS A CA 1
ATOM 806 C C . CYS A 1 103 ? 7.827 -1.302 -0.144 1.00 86.56 103 CYS A C 1
ATOM 808 O O . CYS A 1 103 ? 9.039 -1.278 -0.343 1.00 86.56 103 CYS A O 1
ATOM 810 N N . LEU A 1 104 ? 7.005 -2.033 -0.897 1.00 86.06 104 LEU A N 1
ATOM 811 C CA . LEU A 1 104 ? 7.471 -2.848 -2.018 1.00 86.06 104 LEU A CA 1
ATOM 812 C C . LEU A 1 104 ? 7.948 -1.984 -3.192 1.00 86.06 104 LEU A C 1
ATOM 814 O O . LEU A 1 104 ? 8.982 -2.286 -3.787 1.00 86.06 104 LEU A O 1
ATOM 818 N N . LEU A 1 105 ? 7.248 -0.883 -3.483 1.00 84.06 105 LEU A N 1
ATOM 819 C CA . LEU A 1 105 ? 7.679 0.100 -4.481 1.00 84.06 105 LEU A CA 1
ATOM 820 C C . LEU A 1 105 ? 8.990 0.775 -4.078 1.00 84.06 105 LEU A C 1
ATOM 822 O O . LEU A 1 105 ? 9.906 0.852 -4.894 1.00 84.06 105 LEU A O 1
ATOM 826 N N . GLN A 1 106 ? 9.102 1.205 -2.819 1.00 84.06 106 GLN A N 1
ATOM 827 C CA . GLN A 1 106 ? 10.325 1.814 -2.296 1.00 84.06 106 GLN A CA 1
ATOM 828 C C . GLN A 1 106 ? 11.522 0.867 -2.440 1.00 84.06 106 GLN A C 1
ATOM 830 O O . GLN A 1 106 ? 12.566 1.258 -2.956 1.00 84.06 106 GLN A O 1
ATOM 835 N N . ARG A 1 107 ? 11.348 -0.407 -2.068 1.00 83.06 107 ARG A N 1
ATOM 836 C CA . ARG A 1 107 ? 12.372 -1.442 -2.241 1.00 83.06 107 ARG A CA 1
ATOM 837 C C . ARG A 1 107 ? 12.781 -1.608 -3.705 1.00 83.06 107 ARG A C 1
ATOM 839 O O . ARG A 1 107 ? 13.970 -1.728 -3.986 1.00 83.06 107 ARG A O 1
ATOM 846 N N . LYS A 1 108 ? 11.814 -1.657 -4.629 1.00 82.88 108 LYS A N 1
ATOM 847 C CA . LYS A 1 108 ? 12.094 -1.801 -6.066 1.00 82.88 108 LYS A CA 1
ATOM 848 C C . LYS A 1 108 ? 12.930 -0.628 -6.577 1.00 82.88 108 LYS A C 1
ATOM 850 O O . LYS A 1 108 ? 13.945 -0.856 -7.222 1.00 82.88 108 LYS A O 1
ATOM 855 N N . PHE A 1 109 ? 12.561 0.595 -6.208 1.00 82.06 109 PHE A N 1
ATOM 856 C CA . PHE A 1 109 ? 13.308 1.796 -6.573 1.00 82.06 109 PHE A CA 1
ATOM 857 C C . PHE A 1 109 ? 14.731 1.805 -5.992 1.00 82.06 109 PHE A C 1
ATOM 859 O O . PHE A 1 109 ? 15.687 2.136 -6.688 1.00 82.06 109 PHE A O 1
ATOM 866 N N . GLU A 1 110 ? 14.906 1.404 -4.729 1.00 82.25 110 GLU A N 1
ATOM 867 C CA . GLU A 1 110 ? 16.234 1.262 -4.112 1.00 82.25 110 GLU A CA 1
ATOM 868 C C . GLU A 1 110 ? 17.090 0.203 -4.820 1.00 82.25 110 GLU A C 1
ATOM 870 O O . GLU A 1 110 ? 18.289 0.406 -5.018 1.00 82.25 110 GLU A O 1
ATOM 875 N N . PHE A 1 111 ? 16.483 -0.909 -5.240 1.00 80.25 111 PHE A N 1
ATOM 876 C CA . PHE A 1 111 ? 17.173 -1.960 -5.983 1.00 80.25 111 PHE A CA 1
ATOM 877 C C . PHE A 1 111 ? 17.580 -1.506 -7.393 1.00 80.25 111 PHE A C 1
ATOM 879 O O . PHE A 1 111 ? 18.724 -1.714 -7.788 1.00 80.25 111 PHE A O 1
ATOM 886 N N . GLU A 1 112 ? 16.686 -0.843 -8.128 1.00 81.31 112 GLU A N 1
ATOM 887 C CA . GLU A 1 112 ? 16.972 -0.290 -9.460 1.00 81.31 112 GLU A CA 1
ATOM 888 C C . GLU A 1 112 ? 18.078 0.771 -9.404 1.00 81.31 112 GLU A C 1
ATOM 890 O O . GLU A 1 112 ? 19.003 0.748 -10.217 1.00 81.31 112 GLU A O 1
ATOM 895 N N . GLN A 1 113 ? 18.043 1.657 -8.403 1.00 80.44 113 GLN A N 1
ATOM 896 C CA . GLN A 1 113 ? 19.119 2.624 -8.179 1.00 80.44 113 GLN A CA 1
ATOM 897 C C . GLN A 1 113 ? 20.465 1.941 -7.907 1.00 80.44 113 GLN A C 1
ATOM 899 O O . GLN A 1 113 ? 21.485 2.384 -8.436 1.00 80.44 113 GLN A O 1
ATOM 904 N N . LEU A 1 114 ? 20.484 0.858 -7.119 1.00 75.38 114 LEU A N 1
ATOM 905 C CA . LEU A 1 114 ? 21.704 0.081 -6.886 1.00 75.38 114 LEU A CA 1
ATOM 906 C C . LEU A 1 114 ? 22.229 -0.592 -8.149 1.00 75.38 114 LEU A C 1
ATOM 908 O O . LEU A 1 114 ? 23.439 -0.655 -8.358 1.00 75.38 114 LEU A O 1
ATOM 912 N N . GLU A 1 115 ? 21.341 -1.148 -8.965 1.00 76.88 115 GLU A N 1
ATOM 913 C CA . GLU A 1 115 ? 21.733 -1.807 -10.204 1.00 76.88 115 GLU A CA 1
ATOM 914 C C . GLU A 1 115 ? 22.333 -0.793 -11.186 1.00 76.88 115 GLU A C 1
ATOM 916 O O . GLU A 1 115 ? 23.375 -1.050 -11.791 1.00 76.88 115 GLU A O 1
ATOM 921 N N . GLN A 1 116 ? 21.727 0.391 -11.283 1.00 76.94 116 GLN A N 1
ATOM 922 C CA . GLN A 1 116 ? 22.204 1.466 -12.144 1.00 76.94 116 GLN A CA 1
ATOM 923 C C . GLN A 1 116 ? 23.538 2.056 -11.665 1.00 76.94 116 GLN A C 1
ATOM 925 O O . GLN A 1 116 ? 24.430 2.281 -12.483 1.00 76.94 116 GLN A O 1
ATOM 930 N N . SER A 1 117 ? 23.727 2.266 -10.357 1.00 71.12 117 SER A N 1
ATOM 931 C CA . SER A 1 117 ? 25.021 2.720 -9.824 1.00 71.12 117 SER A CA 1
ATOM 932 C C . SER A 1 117 ? 26.119 1.669 -10.006 1.00 71.12 117 SER A C 1
ATOM 934 O O . SER A 1 117 ? 27.241 2.013 -10.370 1.00 71.12 117 SER A O 1
ATOM 936 N N . SER A 1 118 ? 25.781 0.381 -9.864 1.00 65.25 118 SER A N 1
ATOM 937 C CA . SER A 1 118 ? 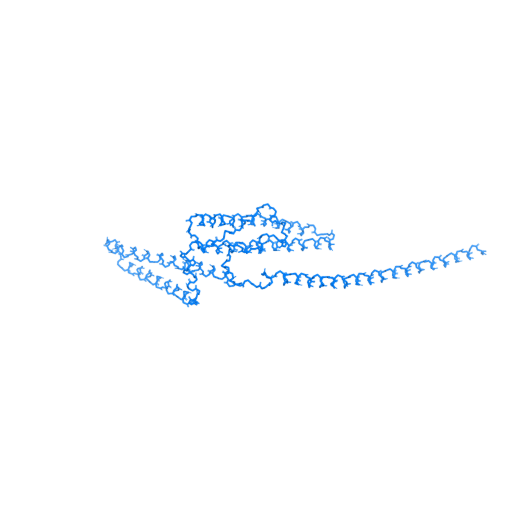26.704 -0.737 -10.115 1.00 65.25 118 SER A CA 1
ATOM 938 C C . SER A 1 118 ? 27.178 -0.799 -11.568 1.00 65.25 118 SER A C 1
ATOM 940 O O . SER A 1 118 ? 28.324 -1.156 -11.818 1.00 65.25 118 SER A O 1
ATOM 942 N N . LYS A 1 119 ? 26.314 -0.453 -12.531 1.00 68.88 119 LYS A N 1
ATOM 943 C CA . LYS A 1 119 ? 26.676 -0.393 -13.958 1.00 68.88 119 LYS A CA 1
ATOM 944 C C . LYS A 1 119 ? 27.585 0.798 -14.285 1.00 68.88 119 LYS A C 1
ATOM 946 O O . LYS A 1 119 ? 28.392 0.701 -15.202 1.00 68.88 119 LYS A O 1
ATOM 951 N N . ASN A 1 120 ? 27.479 1.890 -13.527 1.00 66.50 120 ASN A N 1
ATOM 952 C CA . ASN A 1 120 ? 28.154 3.155 -13.826 1.00 66.50 120 ASN A CA 1
ATOM 953 C C . ASN A 1 120 ? 29.476 3.370 -13.060 1.00 66.50 120 ASN A C 1
ATOM 955 O O . ASN A 1 120 ? 30.222 4.282 -13.407 1.00 66.50 120 ASN A O 1
ATOM 959 N N . SER A 1 121 ? 29.791 2.563 -12.037 1.00 58.00 121 SER A N 1
ATOM 960 C CA . SER A 1 121 ? 30.977 2.750 -11.186 1.00 58.00 121 SER A CA 1
ATOM 961 C C . SER A 1 121 ? 31.679 1.425 -10.863 1.00 58.00 121 SER A C 1
ATOM 963 O O . SER A 1 121 ? 31.116 0.546 -10.216 1.00 58.00 121 SER A O 1
ATOM 965 N N . ILE A 1 122 ? 32.949 1.292 -11.269 1.00 58.91 122 ILE A N 1
ATOM 966 C CA . ILE A 1 122 ? 33.788 0.097 -11.039 1.00 58.91 122 ILE A CA 1
ATOM 967 C C . ILE A 1 122 ? 34.240 -0.020 -9.558 1.00 58.91 122 ILE A C 1
ATOM 969 O O . ILE A 1 122 ? 34.780 -1.051 -9.167 1.00 58.91 122 ILE A O 1
ATOM 973 N N . ASN A 1 123 ? 34.000 0.987 -8.697 1.00 58.19 123 ASN A N 1
ATOM 974 C CA . ASN A 1 123 ? 34.686 1.094 -7.396 1.00 58.19 123 ASN A CA 1
ATOM 975 C C . ASN A 1 123 ? 33.819 1.441 -6.160 1.00 58.19 123 ASN A C 1
ATOM 977 O O . ASN A 1 123 ? 34.316 2.021 -5.197 1.00 58.19 123 ASN A O 1
ATOM 981 N N . GLU A 1 124 ? 32.540 1.052 -6.123 1.00 59.69 124 GLU A N 1
ATOM 982 C CA . GLU A 1 124 ? 31.589 1.493 -5.077 1.00 59.69 124 GLU A CA 1
ATOM 983 C C . GLU A 1 124 ? 31.088 0.377 -4.130 1.00 59.69 124 GLU A C 1
ATOM 985 O O . GLU A 1 124 ? 29.934 0.340 -3.701 1.00 59.69 124 GLU A O 1
ATOM 990 N N . ASN A 1 125 ? 31.970 -0.555 -3.761 1.00 65.44 125 ASN A N 1
ATOM 991 C CA . ASN A 1 125 ? 31.617 -1.762 -2.993 1.00 65.44 125 ASN A CA 1
ATOM 992 C C . ASN A 1 125 ? 31.041 -1.488 -1.584 1.00 65.44 125 ASN A C 1
ATOM 994 O O . ASN A 1 125 ? 30.185 -2.238 -1.108 1.00 65.44 125 ASN A O 1
ATOM 998 N N . ASN A 1 126 ? 31.472 -0.410 -0.916 1.00 66.12 126 ASN A N 1
ATOM 999 C CA . ASN A 1 126 ? 31.032 -0.083 0.449 1.00 66.12 126 ASN A CA 1
ATOM 1000 C C . ASN A 1 126 ? 29.628 0.539 0.486 1.00 66.12 126 ASN A C 1
ATOM 1002 O O . ASN A 1 126 ? 28.834 0.217 1.365 1.00 66.12 126 ASN A O 1
ATOM 1006 N N . LEU A 1 127 ? 29.280 1.389 -0.486 1.00 65.44 127 LEU A N 1
ATOM 1007 C CA . LEU A 1 127 ? 27.930 1.955 -0.573 1.00 65.44 127 LEU A CA 1
ATOM 1008 C C . LEU A 1 127 ? 26.915 0.850 -0.902 1.00 65.44 127 LEU A C 1
ATOM 1010 O O . LEU A 1 127 ? 25.847 0.761 -0.295 1.00 65.44 127 LEU A O 1
ATOM 1014 N N . GLN A 1 128 ? 27.295 -0.071 -1.793 1.00 66.69 128 GLN A N 1
ATOM 1015 C CA . GLN A 1 128 ? 26.472 -1.223 -2.143 1.00 66.69 128 GLN A CA 1
ATOM 1016 C C . GLN A 1 128 ? 26.193 -2.152 -0.958 1.00 66.69 128 GLN A C 1
ATOM 1018 O O . GLN A 1 128 ? 25.084 -2.677 -0.853 1.00 66.69 128 GLN A O 1
ATOM 1023 N N . SER A 1 129 ? 27.160 -2.382 -0.064 1.00 71.75 129 SER A N 1
ATOM 1024 C CA . SER A 1 129 ? 26.954 -3.249 1.103 1.00 71.75 129 SER A CA 1
ATOM 1025 C C . SER A 1 129 ? 25.989 -2.621 2.116 1.00 71.75 129 SER A C 1
ATOM 1027 O O . SER A 1 129 ? 25.120 -3.320 2.651 1.00 71.75 129 SER A O 1
ATOM 1029 N N . HIS A 1 130 ? 26.058 -1.302 2.318 1.00 71.62 130 HIS A N 1
ATOM 1030 C CA . HIS A 1 130 ? 25.134 -0.561 3.178 1.00 71.62 130 HIS A CA 1
ATOM 1031 C C . HIS A 1 130 ? 23.698 -0.552 2.642 1.00 71.62 130 HIS A C 1
ATOM 1033 O O . HIS A 1 130 ? 22.759 -0.818 3.395 1.00 71.62 130 HIS A O 1
ATOM 1039 N N . VAL A 1 131 ? 23.493 -0.325 1.344 1.00 67.75 131 VAL A N 1
ATOM 1040 C CA . VAL A 1 131 ? 22.131 -0.341 0.786 1.00 67.75 131 VAL A CA 1
ATOM 1041 C C . VAL A 1 131 ? 21.592 -1.775 0.690 1.00 67.75 131 VAL A C 1
ATOM 1043 O O . VAL A 1 131 ? 20.460 -2.022 1.095 1.00 67.75 131 VAL A O 1
ATOM 1046 N N . LYS A 1 132 ? 22.405 -2.768 0.289 1.00 74.94 132 LYS A N 1
ATOM 1047 C CA . LYS A 1 132 ? 22.000 -4.192 0.310 1.00 74.94 132 LYS A CA 1
ATOM 1048 C C . LYS A 1 132 ? 21.623 -4.666 1.716 1.00 74.94 132 LYS A C 1
ATOM 1050 O O . LYS A 1 132 ? 20.660 -5.415 1.865 1.00 74.94 132 LYS A O 1
ATOM 1055 N N . SER A 1 133 ? 22.361 -4.258 2.750 1.00 75.38 133 SER A N 1
ATOM 1056 C CA . SER A 1 133 ? 22.003 -4.587 4.138 1.00 75.38 133 SER A CA 1
ATOM 1057 C C . SER A 1 133 ? 20.738 -3.861 4.594 1.00 75.38 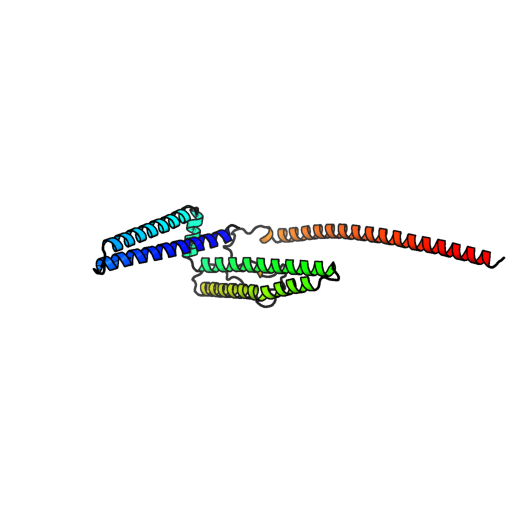133 SER A C 1
ATOM 1059 O O . SER A 1 133 ? 19.913 -4.481 5.259 1.00 75.38 133 SER A O 1
ATOM 1061 N N . SER A 1 134 ? 20.522 -2.615 4.167 1.00 72.19 134 SER A N 1
ATOM 1062 C CA . SER A 1 134 ? 19.292 -1.866 4.461 1.00 72.19 134 SER A CA 1
ATOM 1063 C C . SER A 1 134 ? 18.062 -2.520 3.815 1.00 72.19 134 SER A C 1
ATOM 1065 O O . SER A 1 134 ? 17.063 -2.753 4.495 1.00 72.19 134 SER A O 1
ATOM 1067 N N . ILE A 1 135 ? 18.164 -2.946 2.550 1.00 76.06 135 ILE A N 1
ATOM 1068 C CA . ILE A 1 135 ? 17.119 -3.706 1.841 1.00 76.06 135 ILE A CA 1
ATOM 1069 C C . ILE A 1 135 ? 16.807 -5.022 2.568 1.00 76.06 135 ILE A C 1
ATOM 1071 O O . ILE A 1 135 ? 15.638 -5.353 2.778 1.00 76.06 135 ILE A O 1
ATOM 1075 N N . LYS A 1 136 ? 17.838 -5.761 3.007 1.00 77.94 136 LYS A N 1
ATOM 1076 C CA . LYS A 1 136 ? 17.669 -7.003 3.784 1.00 77.94 136 LYS A CA 1
ATOM 1077 C C . LYS A 1 136 ? 17.012 -6.765 5.145 1.00 77.94 136 LYS A C 1
ATOM 1079 O O . LYS A 1 136 ? 16.227 -7.592 5.595 1.00 77.94 136 LYS A O 1
ATOM 1084 N N . GLN A 1 137 ? 17.294 -5.643 5.804 1.00 78.88 137 GLN A N 1
ATOM 1085 C CA . GLN A 1 137 ? 16.673 -5.300 7.088 1.00 78.88 137 GLN A CA 1
ATOM 1086 C C . GLN A 1 137 ? 15.189 -4.930 6.956 1.00 78.88 137 GLN A C 1
ATOM 1088 O O . GLN A 1 137 ? 14.422 -5.140 7.897 1.00 78.88 137 GLN A O 1
ATOM 1093 N N . GLN A 1 138 ? 14.756 -4.427 5.798 1.00 78.44 138 GLN A N 1
ATOM 1094 C CA . GLN A 1 138 ? 13.349 -4.110 5.543 1.00 78.44 138 GLN A CA 1
ATOM 1095 C C . GLN A 1 138 ? 12.488 -5.357 5.253 1.00 78.44 138 GLN A C 1
ATOM 1097 O O . GLN A 1 138 ? 11.285 -5.338 5.516 1.00 78.44 138 GLN A O 1
ATOM 1102 N N . GLU A 1 139 ? 13.077 -6.465 4.786 1.00 82.12 139 GLU A N 1
ATOM 1103 C CA . GLU A 1 139 ? 12.369 -7.731 4.506 1.00 82.12 139 GLU A CA 1
ATOM 1104 C C . GLU A 1 139 ? 11.525 -8.255 5.674 1.00 82.12 139 GLU A C 1
ATOM 1106 O O . GLU A 1 139 ? 10.328 -8.476 5.481 1.00 82.12 139 GLU A O 1
ATOM 1111 N N . PRO A 1 140 ? 12.066 -8.421 6.897 1.00 84.69 140 PRO A N 1
ATOM 1112 C CA . PRO A 1 140 ? 11.267 -8.897 8.018 1.00 84.69 140 PRO A CA 1
ATOM 1113 C C . PRO A 1 140 ? 10.158 -7.913 8.406 1.00 84.69 140 PRO A C 1
ATOM 1115 O O . PRO A 1 140 ? 9.118 -8.342 8.901 1.00 84.69 140 PRO A O 1
ATOM 1118 N N . ALA A 1 141 ? 10.343 -6.606 8.189 1.00 86.75 141 ALA A N 1
ATOM 1119 C CA . ALA A 1 141 ? 9.311 -5.611 8.466 1.00 86.75 141 ALA A CA 1
ATOM 1120 C C . ALA A 1 141 ? 8.137 -5.730 7.480 1.00 86.75 141 ALA A C 1
ATOM 1122 O O . ALA A 1 141 ? 6.982 -5.720 7.904 1.00 86.75 141 ALA A O 1
ATOM 1123 N N . ILE A 1 142 ? 8.423 -5.915 6.187 1.00 86.38 142 ILE A N 1
ATOM 1124 C CA . ILE A 1 142 ? 7.403 -6.130 5.151 1.00 86.38 142 ILE A CA 1
ATOM 1125 C C . ILE A 1 142 ? 6.686 -7.464 5.380 1.00 86.38 142 ILE A C 1
ATOM 1127 O O . ILE A 1 142 ? 5.458 -7.500 5.374 1.00 86.38 142 ILE A O 1
ATOM 1131 N N . SER A 1 143 ? 7.422 -8.537 5.681 1.00 89.00 143 SER A N 1
ATOM 1132 C CA . SER A 1 143 ? 6.831 -9.840 6.005 1.00 89.00 143 SER A CA 1
ATOM 1133 C C . SER A 1 143 ? 5.897 -9.765 7.213 1.00 89.00 143 SER A C 1
ATOM 1135 O O . SER A 1 143 ? 4.812 -10.335 7.176 1.00 89.00 143 SER A O 1
ATOM 1137 N N . LYS A 1 144 ? 6.254 -9.007 8.262 1.00 90.44 144 LYS A N 1
ATOM 1138 C CA . LYS A 1 144 ? 5.361 -8.765 9.410 1.00 90.44 144 LYS A CA 1
ATOM 1139 C C . LYS A 1 144 ? 4.072 -8.055 8.996 1.00 90.44 144 LYS A C 1
ATOM 1141 O O . LYS A 1 144 ? 3.001 -8.470 9.426 1.00 90.44 144 LYS A O 1
ATOM 1146 N N . LEU A 1 145 ? 4.166 -7.018 8.159 1.00 90.25 145 LEU A N 1
ATOM 1147 C CA . LEU A 1 145 ? 2.988 -6.309 7.648 1.00 90.25 145 LEU A CA 1
ATOM 1148 C C . LEU A 1 145 ? 2.080 -7.237 6.832 1.00 90.25 145 LEU A C 1
ATOM 1150 O O . LEU A 1 145 ? 0.865 -7.193 7.011 1.00 90.25 145 LEU A O 1
ATOM 1154 N N . VAL A 1 146 ? 2.659 -8.094 5.985 1.00 90.75 146 VAL A N 1
ATOM 1155 C CA . VAL A 1 146 ? 1.924 -9.105 5.207 1.00 90.75 146 VAL A CA 1
ATOM 1156 C C . VAL A 1 146 ? 1.212 -10.091 6.129 1.00 90.75 146 VAL A C 1
ATOM 1158 O O . VAL A 1 146 ? 0.023 -10.336 5.945 1.00 90.75 146 VAL A O 1
ATOM 1161 N N . THR A 1 147 ? 1.886 -10.598 7.164 1.00 92.75 147 THR A N 1
ATOM 1162 C CA . THR A 1 147 ? 1.257 -11.484 8.152 1.00 92.75 147 THR A CA 1
ATOM 1163 C C . THR A 1 147 ? 0.088 -10.795 8.855 1.00 92.75 147 THR A C 1
ATOM 1165 O O . THR A 1 147 ? -0.994 -11.368 8.914 1.00 92.75 147 THR A O 1
ATOM 1168 N N . SER A 1 148 ? 0.261 -9.554 9.324 1.00 92.56 148 SER A N 1
ATOM 1169 C CA . SER A 1 148 ? -0.824 -8.789 9.957 1.00 92.56 148 SER A CA 1
ATOM 1170 C C . SER A 1 148 ? -1.991 -8.503 9.007 1.00 92.56 148 SER A C 1
ATOM 1172 O O . SER A 1 148 ? -3.143 -8.469 9.427 1.00 92.56 148 SER A O 1
ATOM 1174 N N . TYR A 1 149 ? -1.721 -8.288 7.720 1.00 92.06 149 TYR A N 1
ATOM 1175 C CA . TYR A 1 149 ? -2.772 -8.132 6.718 1.00 92.06 149 TYR A CA 1
ATOM 1176 C C . TYR A 1 149 ? -3.537 -9.445 6.502 1.00 92.06 149 TYR A C 1
ATOM 1178 O O . TYR A 1 149 ? -4.767 -9.443 6.510 1.00 92.06 149 TYR A O 1
ATOM 1186 N N . ASN A 1 150 ? -2.829 -10.569 6.372 1.00 92.88 150 ASN A N 1
ATOM 1187 C CA . ASN A 1 150 ? -3.448 -11.878 6.176 1.00 92.88 150 ASN A CA 1
ATOM 1188 C C . ASN A 1 150 ? -4.315 -12.280 7.376 1.00 92.88 150 ASN A C 1
ATOM 1190 O O . ASN A 1 150 ? -5.432 -12.743 7.169 1.00 92.88 150 ASN A O 1
ATOM 1194 N N . THR A 1 151 ? -3.887 -11.989 8.611 1.00 94.06 151 THR A N 1
ATOM 1195 C CA . THR A 1 151 ? -4.727 -12.228 9.798 1.00 94.06 151 THR A CA 1
ATOM 1196 C C . THR A 1 151 ? -6.035 -11.436 9.755 1.00 94.06 151 THR A C 1
ATOM 1198 O O . THR A 1 151 ? -7.078 -11.957 10.133 1.00 94.06 151 THR A O 1
ATOM 1201 N N . LEU A 1 152 ? -6.021 -10.195 9.247 1.00 92.12 152 LEU A N 1
ATOM 1202 C CA . LEU A 1 152 ? -7.258 -9.421 9.069 1.00 92.12 152 LEU A CA 1
ATOM 1203 C C . LEU A 1 152 ? -8.135 -9.984 7.939 1.00 92.12 152 LEU A C 1
ATOM 1205 O O . LEU A 1 152 ? -9.359 -9.894 8.021 1.00 92.12 152 LEU A O 1
ATOM 1209 N N . CYS A 1 153 ? -7.539 -10.571 6.896 1.00 91.31 153 CYS A N 1
ATOM 1210 C CA . CYS A 1 153 ? -8.291 -11.264 5.844 1.00 91.31 153 CYS A CA 1
ATOM 1211 C C . CYS A 1 153 ? -9.020 -12.491 6.405 1.00 91.31 153 CYS A C 1
ATOM 1213 O O . CYS A 1 153 ? -10.204 -12.672 6.117 1.00 91.31 153 CYS A O 1
ATOM 1215 N N . ASP A 1 154 ? -8.353 -13.268 7.262 1.00 92.56 154 ASP A N 1
ATOM 1216 C CA . ASP A 1 154 ? -8.947 -14.418 7.950 1.00 92.56 154 ASP A CA 1
ATOM 1217 C C . ASP A 1 154 ? -10.087 -13.981 8.886 1.00 92.56 154 ASP A C 1
ATOM 1219 O O . ASP A 1 154 ? -11.159 -14.588 8.893 1.00 92.56 154 ASP A O 1
ATOM 1223 N N . GLU A 1 155 ? -9.915 -12.877 9.623 1.00 92.06 155 GLU A N 1
ATOM 1224 C CA . GLU A 1 155 ? -10.982 -12.292 10.448 1.00 92.06 155 GLU A CA 1
ATOM 1225 C C . GLU A 1 155 ? -12.197 -11.855 9.614 1.00 92.06 155 GLU A C 1
ATOM 1227 O O . GLU A 1 155 ? -13.342 -12.115 9.997 1.00 92.06 155 GLU A O 1
ATOM 1232 N N . LEU A 1 156 ? -11.970 -11.204 8.467 1.00 89.62 156 LEU A N 1
ATOM 1233 C CA . LEU A 1 156 ? -13.038 -10.795 7.549 1.00 89.62 156 LEU A CA 1
ATOM 1234 C C . LEU A 1 156 ? -13.765 -12.008 6.969 1.00 89.62 156 LEU A C 1
ATOM 1236 O O . LEU A 1 156 ? -14.996 -12.017 6.927 1.00 89.62 156 LEU A O 1
ATOM 1240 N N . MET A 1 157 ? -13.023 -13.044 6.577 1.00 90.06 157 MET A N 1
ATOM 1241 C CA . MET A 1 157 ? -13.590 -14.307 6.111 1.00 90.06 157 MET A CA 1
ATOM 1242 C C . MET A 1 157 ? -14.442 -14.970 7.199 1.00 90.06 157 MET A C 1
ATOM 1244 O O . MET A 1 157 ? -15.578 -15.364 6.933 1.00 90.06 157 MET A O 1
ATOM 1248 N N . GLY A 1 158 ? -13.948 -15.017 8.437 1.00 90.75 158 GLY A N 1
ATOM 1249 C CA . GLY A 1 158 ? -14.698 -15.534 9.579 1.00 90.75 158 GLY A CA 1
ATOM 1250 C C . GLY A 1 158 ? -15.987 -14.749 9.839 1.00 90.75 158 GLY A C 1
ATOM 1251 O O . GLY A 1 158 ? -17.037 -15.341 10.076 1.0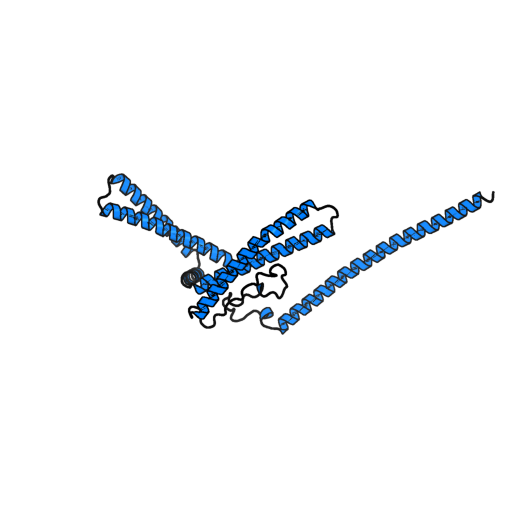0 90.75 158 GLY A O 1
ATOM 1252 N N . MET A 1 159 ? -15.963 -13.417 9.733 1.00 88.00 159 MET A N 1
ATOM 1253 C CA . MET A 1 159 ? -17.171 -12.593 9.886 1.00 88.00 159 MET A CA 1
ATOM 1254 C C . MET A 1 159 ? -18.203 -12.819 8.772 1.00 88.00 159 MET A C 1
ATOM 1256 O O . MET A 1 159 ? -19.402 -12.769 9.055 1.00 88.00 159 MET A O 1
ATOM 1260 N N . ILE A 1 160 ? -17.759 -13.100 7.543 1.00 88.12 160 ILE A N 1
ATOM 1261 C CA . ILE A 1 160 ? -18.637 -13.484 6.427 1.00 88.12 160 ILE A CA 1
ATOM 1262 C C . ILE A 1 160 ? -19.296 -14.836 6.715 1.00 88.12 160 ILE A C 1
ATOM 1264 O O . ILE A 1 160 ? -20.517 -14.945 6.634 1.00 88.12 160 ILE A O 1
ATOM 1268 N N . GLN A 1 161 ? -18.515 -15.840 7.125 1.00 89.00 161 GLN A N 1
ATOM 1269 C CA . GLN A 1 161 ? -19.035 -17.171 7.466 1.00 89.00 161 GLN A CA 1
ATOM 1270 C C . GLN A 1 161 ? -20.038 -17.130 8.629 1.00 89.00 161 GLN A C 1
ATOM 1272 O O . GLN A 1 161 ? -21.016 -17.871 8.632 1.00 89.00 161 GLN A O 1
ATOM 1277 N N . LEU A 1 162 ? -19.828 -16.232 9.595 1.00 89.81 162 LEU A N 1
ATOM 1278 C CA . LEU A 1 162 ? -20.721 -16.020 10.737 1.00 89.81 162 LEU A CA 1
ATOM 1279 C C . LEU A 1 162 ? -21.949 -15.145 10.420 1.00 89.81 162 LEU A C 1
ATOM 1281 O O . LEU A 1 162 ? -22.725 -14.857 11.331 1.00 89.81 162 LEU A O 1
ATOM 1285 N N . GLY A 1 163 ? -22.113 -14.667 9.180 1.00 83.25 163 GLY A N 1
ATOM 1286 C CA . GLY A 1 163 ? -23.237 -13.810 8.779 1.00 83.25 163 GLY A CA 1
ATOM 1287 C C . GLY A 1 163 ? -23.238 -12.417 9.421 1.00 83.25 163 GLY A C 1
ATOM 1288 O O . GLY A 1 163 ? -24.270 -11.755 9.459 1.00 83.25 163 GLY A O 1
ATOM 1289 N N . LYS A 1 164 ? -22.093 -11.963 9.948 1.00 83.06 164 LYS A N 1
ATOM 1290 C CA . LYS A 1 164 ? -21.924 -10.633 10.570 1.00 83.06 164 LYS A CA 1
ATOM 1291 C C . LYS A 1 164 ? -21.463 -9.566 9.574 1.00 83.06 164 LYS A C 1
ATOM 1293 O O . LYS A 1 164 ? -21.300 -8.407 9.951 1.00 83.06 164 LYS A O 1
ATOM 1298 N N . ALA A 1 165 ? -21.204 -9.966 8.333 1.00 82.06 165 ALA A N 1
ATOM 1299 C CA . ALA A 1 165 ? -20.819 -9.076 7.252 1.00 82.06 165 ALA A CA 1
ATOM 1300 C C . ALA A 1 165 ? -22.055 -8.527 6.510 1.00 82.06 165 ALA A C 1
ATOM 1302 O O . ALA A 1 165 ? -23.112 -9.163 6.524 1.00 82.06 165 ALA A O 1
ATOM 1303 N N . PRO A 1 166 ? -21.933 -7.371 5.834 1.00 79.06 166 PRO A N 1
ATOM 1304 C CA . PRO A 1 166 ? -22.976 -6.863 4.951 1.00 79.06 166 PRO A CA 1
ATOM 1305 C C . PRO A 1 166 ? -23.376 -7.879 3.864 1.00 79.06 166 PRO A C 1
ATOM 1307 O O . PRO A 1 166 ? -22.537 -8.673 3.422 1.00 79.06 166 PRO A O 1
ATOM 1310 N N . PRO A 1 167 ? -24.635 -7.854 3.390 1.00 72.69 167 PRO A N 1
ATOM 1311 C CA . PRO A 1 167 ? -25.078 -8.732 2.313 1.00 72.69 167 PRO A CA 1
ATOM 1312 C C . PRO A 1 167 ? -24.242 -8.494 1.047 1.00 72.69 167 PRO A C 1
ATOM 1314 O O . PRO A 1 167 ? -24.059 -7.358 0.619 1.00 72.69 167 PRO A O 1
ATOM 1317 N N . GLY A 1 168 ? -23.719 -9.575 0.462 1.00 74.44 168 GLY A N 1
ATOM 1318 C CA . GLY A 1 168 ? -22.847 -9.511 -0.717 1.00 74.44 168 GLY A CA 1
ATOM 1319 C C . GLY A 1 168 ? -21.386 -9.144 -0.426 1.00 74.44 1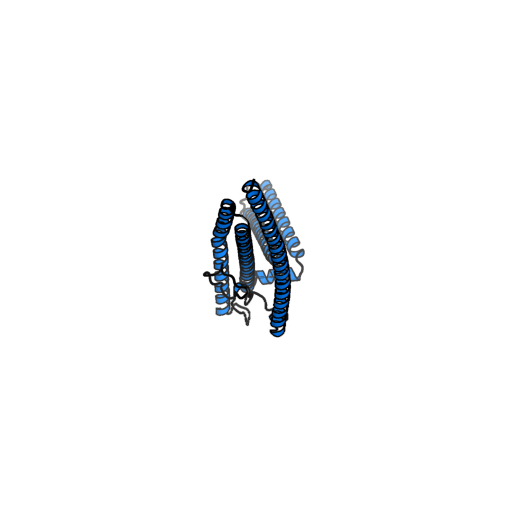68 GLY A C 1
ATOM 1320 O O . GLY A 1 168 ? -20.637 -8.884 -1.364 1.00 74.44 168 GLY A O 1
ATOM 1321 N N . ALA A 1 169 ? -20.957 -9.121 0.842 1.00 78.81 169 ALA A N 1
ATOM 1322 C CA . ALA A 1 169 ? -19.559 -8.884 1.189 1.00 78.81 169 ALA A CA 1
ATOM 1323 C C . ALA A 1 169 ? -18.637 -9.971 0.609 1.00 78.81 169 ALA A C 1
ATOM 1325 O O . ALA A 1 169 ? -18.846 -11.168 0.811 1.00 78.81 169 ALA A O 1
ATOM 1326 N N . ILE A 1 170 ? -17.583 -9.532 -0.079 1.00 80.06 170 ILE A N 1
ATOM 1327 C CA . ILE A 1 170 ? -16.557 -10.395 -0.671 1.00 8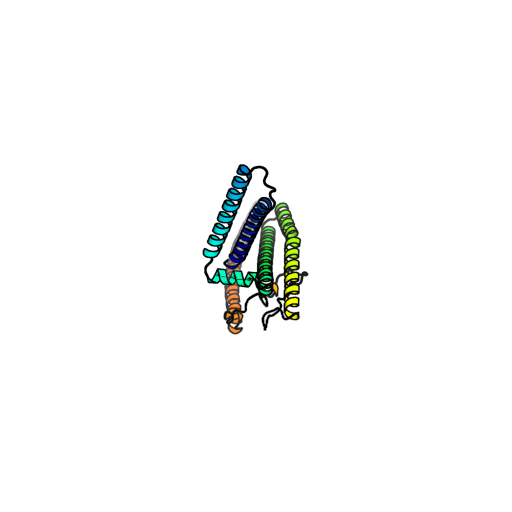0.06 170 ILE A CA 1
ATOM 1328 C C . ILE A 1 170 ? -15.331 -10.378 0.241 1.00 80.06 170 ILE A C 1
ATOM 1330 O O . ILE A 1 170 ? -14.888 -9.313 0.672 1.00 80.06 170 ILE A O 1
ATOM 1334 N N . SER A 1 171 ? -14.781 -11.556 0.537 1.00 80.75 171 SER A N 1
ATOM 1335 C CA . SER A 1 171 ? -13.550 -11.670 1.323 1.00 80.75 171 SER A CA 1
ATOM 1336 C C . SER A 1 171 ? -12.348 -11.177 0.506 1.00 80.75 171 SER A C 1
ATOM 1338 O O . SER A 1 171 ? -12.241 -11.517 -0.675 1.00 80.75 171 SER A O 1
ATOM 1340 N N . PRO A 1 172 ? -11.447 -10.374 1.095 1.00 85.50 172 PRO A N 1
ATOM 1341 C CA . PRO A 1 172 ? -10.235 -9.952 0.412 1.00 85.50 172 PRO A CA 1
ATOM 1342 C C . PRO A 1 172 ? -9.238 -11.102 0.260 1.00 85.50 172 PRO A C 1
ATOM 1344 O O . PRO A 1 172 ? -9.120 -11.966 1.128 1.00 85.50 172 PRO A O 1
ATOM 1347 N N . PHE A 1 173 ? -8.474 -11.082 -0.831 1.00 85.12 173 PHE A N 1
ATOM 1348 C CA . PHE A 1 173 ? -7.468 -12.109 -1.083 1.00 85.12 173 PHE A CA 1
ATOM 1349 C C . PHE A 1 173 ? -6.239 -11.924 -0.171 1.00 85.12 173 PHE A C 1
ATOM 1351 O O . PHE A 1 173 ? -5.679 -10.813 -0.121 1.00 85.12 173 PHE A O 1
ATOM 1358 N N . PRO A 1 174 ? -5.805 -12.982 0.543 1.00 87.50 174 PRO A N 1
ATOM 1359 C CA . PRO A 1 174 ? -4.568 -12.960 1.312 1.00 87.50 174 PRO A CA 1
ATOM 1360 C C . PRO A 1 174 ? -3.358 -12.904 0.374 1.00 87.50 174 PRO A C 1
ATOM 1362 O O . PRO A 1 174 ? -3.368 -13.459 -0.724 1.00 87.50 174 PRO A O 1
ATOM 1365 N N . ILE A 1 175 ? -2.295 -12.232 0.812 1.00 86.31 175 ILE A N 1
ATOM 1366 C CA . ILE A 1 175 ? -1.055 -12.115 0.042 1.00 86.31 175 ILE A CA 1
ATOM 1367 C C . ILE A 1 175 ? -0.197 -13.357 0.326 1.00 86.31 175 ILE A C 1
ATOM 1369 O O . ILE A 1 175 ? 0.107 -13.625 1.496 1.00 86.31 175 ILE A O 1
ATOM 1373 N N . PRO A 1 176 ? 0.232 -14.113 -0.699 1.00 83.81 176 PRO A N 1
ATOM 1374 C CA . PRO A 1 176 ? 1.106 -15.258 -0.493 1.00 83.81 176 PRO A CA 1
ATOM 1375 C C . PRO A 1 176 ? 2.441 -14.778 0.095 1.00 83.81 176 PRO A C 1
ATOM 1377 O O . PRO A 1 176 ? 3.064 -13.897 -0.483 1.00 83.81 176 PRO A O 1
ATOM 1380 N N . PRO A 1 177 ? 2.925 -15.337 1.219 1.00 77.19 177 PRO A N 1
ATOM 1381 C CA . PRO A 1 177 ? 4.161 -14.874 1.857 1.00 77.19 177 PRO A CA 1
ATOM 1382 C C . PRO A 1 177 ? 5.419 -15.234 1.050 1.00 77.19 177 PRO A C 1
ATOM 1384 O O . PRO A 1 177 ? 6.471 -14.620 1.217 1.00 77.19 177 PRO A O 1
ATOM 1387 N N . LYS A 1 178 ? 5.324 -16.237 0.171 1.00 78.75 178 LYS A N 1
ATOM 1388 C CA . LYS A 1 178 ? 6.396 -16.624 -0.751 1.00 78.75 178 LYS A CA 1
ATOM 1389 C C . LYS A 1 178 ? 6.300 -15.776 -2.016 1.00 78.75 178 LYS A C 1
ATOM 1391 O O . LYS A 1 178 ? 5.216 -15.621 -2.559 1.00 78.75 178 LYS A O 1
ATOM 1396 N N . GLY A 1 179 ? 7.434 -15.262 -2.489 1.00 74.94 179 GLY A N 1
ATOM 1397 C CA . GLY A 1 179 ? 7.489 -14.500 -3.741 1.00 74.94 179 GLY A CA 1
ATOM 1398 C C . GLY A 1 179 ? 7.027 -13.043 -3.636 1.00 74.94 179 GLY A C 1
ATOM 1399 O O . GLY A 1 179 ? 7.038 -12.354 -4.644 1.00 74.94 179 GLY A O 1
ATOM 1400 N N . ILE A 1 180 ? 6.713 -12.523 -2.438 1.00 79.31 180 ILE A N 1
ATOM 1401 C CA . ILE A 1 180 ? 6.248 -11.128 -2.259 1.00 79.31 180 ILE A CA 1
ATOM 1402 C C . ILE A 1 180 ? 7.190 -10.064 -2.830 1.00 79.31 180 ILE A C 1
ATOM 1404 O O . ILE A 1 180 ? 6.753 -8.960 -3.126 1.00 79.31 180 ILE A O 1
ATOM 1408 N N . PHE A 1 181 ? 8.482 -10.370 -2.952 1.00 78.12 181 PHE A N 1
ATOM 1409 C CA . PHE A 1 181 ? 9.490 -9.445 -3.468 1.00 78.12 181 PHE A CA 1
ATOM 1410 C C . PHE A 1 181 ? 9.681 -9.547 -4.988 1.00 78.12 181 PHE A C 1
ATOM 1412 O O . PHE A 1 181 ? 10.397 -8.731 -5.558 1.00 78.12 181 PHE A O 1
ATOM 1419 N N . GLN A 1 182 ? 9.046 -10.524 -5.637 1.00 74.69 182 GLN A N 1
ATOM 1420 C CA . GLN A 1 182 ? 9.012 -10.708 -7.088 1.00 74.69 182 GLN A CA 1
ATOM 1421 C C . GLN A 1 182 ? 7.687 -10.138 -7.615 1.00 74.69 182 GLN A C 1
ATOM 1423 O O . GLN A 1 182 ? 6.836 -10.875 -8.101 1.00 74.69 182 GLN A O 1
ATOM 1428 N N . LEU A 1 183 ? 7.460 -8.832 -7.429 1.00 67.94 183 LEU A N 1
ATOM 1429 C CA . LEU A 1 183 ? 6.218 -8.214 -7.897 1.00 67.94 183 LEU A CA 1
ATOM 1430 C C . LEU A 1 183 ? 6.217 -8.062 -9.409 1.00 67.94 183 LEU A C 1
ATOM 1432 O O . LEU A 1 183 ? 7.035 -7.332 -9.972 1.00 67.94 183 LEU A O 1
ATOM 1436 N N . GLU A 1 184 ? 5.195 -8.636 -10.021 1.00 64.94 184 GLU A N 1
ATOM 1437 C CA . GLU A 1 184 ? 4.788 -8.319 -11.381 1.00 64.94 184 GLU A CA 1
ATOM 1438 C C . GLU A 1 184 ? 3.643 -7.295 -11.370 1.00 64.94 184 GLU A C 1
ATOM 1440 O O . GLU A 1 184 ? 2.951 -7.101 -10.362 1.00 64.94 184 GLU A O 1
ATOM 1445 N N . VAL A 1 185 ? 3.446 -6.616 -12.502 1.00 62.78 185 VAL A N 1
ATOM 1446 C CA . VAL A 1 185 ? 2.371 -5.621 -12.681 1.00 62.78 185 VAL A CA 1
ATOM 1447 C C . VAL A 1 185 ? 0.992 -6.250 -12.444 1.00 62.78 185 VAL A C 1
ATOM 1449 O O . VAL A 1 185 ? 0.106 -5.593 -11.904 1.00 62.78 185 VAL A O 1
ATOM 1452 N N . ASP A 1 186 ? 0.852 -7.545 -12.731 1.00 59.84 186 ASP A N 1
ATOM 1453 C CA . ASP A 1 186 ? -0.403 -8.293 -12.619 1.00 59.84 186 ASP A CA 1
ATOM 1454 C C . ASP A 1 186 ? -0.594 -8.988 -11.259 1.00 59.84 186 ASP A C 1
ATOM 1456 O O . ASP A 1 186 ? -1.542 -9.745 -11.068 1.00 59.84 186 ASP A O 1
ATOM 1460 N N . SER A 1 187 ? 0.284 -8.739 -10.281 1.00 73.12 187 SER A N 1
ATOM 1461 C CA . SER A 1 187 ? 0.166 -9.355 -8.954 1.00 73.12 187 SER A CA 1
ATOM 1462 C C . SER A 1 187 ? -1.133 -8.947 -8.235 1.00 73.12 187 SER A C 1
ATOM 1464 O O . SER A 1 187 ? -1.469 -7.764 -8.153 1.00 73.12 187 SER A O 1
ATOM 1466 N N . ASP A 1 188 ? -1.810 -9.904 -7.590 1.00 70.88 188 ASP A N 1
ATOM 1467 C CA . ASP A 1 188 ? -3.078 -9.701 -6.851 1.00 70.88 188 ASP A CA 1
ATOM 1468 C C . ASP A 1 188 ? -3.004 -8.638 -5.743 1.00 70.88 188 ASP A C 1
ATOM 1470 O O . ASP A 1 188 ? -4.011 -8.080 -5.287 1.00 70.88 188 ASP A O 1
ATOM 1474 N N . ILE A 1 189 ? -1.788 -8.304 -5.311 1.00 79.00 189 ILE A N 1
ATOM 1475 C CA . ILE A 1 189 ? -1.541 -7.206 -4.386 1.00 79.00 189 ILE A CA 1
ATOM 1476 C C . ILE A 1 189 ? -2.057 -5.866 -4.916 1.00 79.00 189 ILE A C 1
ATOM 1478 O O . ILE A 1 189 ? -2.385 -5.008 -4.103 1.00 79.00 189 ILE A O 1
ATOM 1482 N N . TRP A 1 190 ? -2.191 -5.665 -6.226 1.00 79.50 190 TRP A N 1
ATOM 1483 C CA . TRP A 1 190 ? -2.677 -4.412 -6.814 1.00 79.50 190 TRP A CA 1
ATOM 1484 C C . TRP A 1 190 ? -4.202 -4.284 -6.826 1.00 79.50 190 TRP A C 1
ATOM 1486 O O . TRP A 1 190 ? -4.720 -3.177 -6.953 1.00 79.50 190 TRP A O 1
ATOM 1496 N N . GLN A 1 191 ? -4.932 -5.377 -6.608 1.00 76.69 191 GLN A N 1
ATOM 1497 C CA . GLN A 1 191 ? -6.393 -5.377 -6.625 1.00 76.69 191 GLN A CA 1
ATOM 1498 C C . GLN A 1 191 ? -6.962 -5.067 -5.229 1.00 76.69 191 GLN A C 1
ATOM 1500 O O . GLN A 1 191 ? -6.508 -5.626 -4.235 1.00 76.69 191 GLN A O 1
ATOM 1505 N N . ASP A 1 192 ? -7.977 -4.207 -5.113 1.00 74.44 192 ASP A N 1
ATOM 1506 C CA . ASP A 1 192 ? -8.633 -3.861 -3.830 1.00 74.44 192 ASP A CA 1
ATOM 1507 C C . ASP A 1 192 ? -9.941 -4.646 -3.581 1.00 74.44 192 ASP A C 1
ATOM 1509 O O . ASP A 1 192 ? -10.833 -4.191 -2.859 1.00 74.44 192 ASP A O 1
ATOM 1513 N N . VAL A 1 193 ? -10.062 -5.843 -4.167 1.00 73.31 193 VAL A N 1
ATOM 1514 C CA . VAL A 1 193 ? -11.244 -6.711 -4.026 1.00 73.31 193 VAL A CA 1
ATOM 1515 C C . VAL A 1 193 ? -11.510 -7.020 -2.549 1.00 73.31 193 VAL A C 1
ATOM 1517 O O . VAL A 1 193 ? -10.597 -7.390 -1.813 1.00 73.31 193 VAL A O 1
ATOM 1520 N N . GLY A 1 194 ? -12.757 -6.829 -2.108 1.00 68.56 194 GLY A N 1
ATOM 1521 C CA . GLY A 1 194 ? -13.188 -7.067 -0.724 1.00 68.56 194 GLY A CA 1
ATOM 1522 C C . GLY A 1 194 ? -12.731 -6.016 0.299 1.00 68.56 194 GLY A C 1
ATOM 1523 O O . GLY A 1 194 ? -13.152 -6.070 1.452 1.00 68.56 194 GLY A O 1
ATOM 1524 N N . LEU A 1 195 ? -11.911 -5.035 -0.099 1.00 70.81 195 LEU A N 1
ATOM 1525 C CA . LEU A 1 195 ? -11.365 -3.991 0.787 1.00 70.81 195 LEU A CA 1
ATOM 1526 C C . LEU A 1 195 ? -11.905 -2.588 0.513 1.00 70.81 195 LEU A C 1
ATOM 1528 O O . LEU A 1 195 ? -11.775 -1.710 1.363 1.00 70.81 195 LEU A O 1
ATOM 1532 N N . ALA A 1 196 ? -12.469 -2.358 -0.668 1.00 63.78 196 ALA A N 1
ATOM 1533 C CA . ALA A 1 196 ? -13.166 -1.125 -0.993 1.00 63.78 196 ALA A CA 1
ATOM 1534 C C . ALA A 1 196 ? -14.680 -1.353 -0.922 1.00 63.78 196 ALA A C 1
ATOM 1536 O O . ALA A 1 196 ? -15.178 -2.365 -1.418 1.00 63.78 196 ALA A O 1
ATOM 1537 N N . GLU A 1 197 ? -15.418 -0.390 -0.365 1.00 56.53 197 GLU A N 1
ATOM 1538 C CA . GLU A 1 197 ? -16.827 -0.236 -0.723 1.00 56.53 197 GLU A CA 1
ATOM 1539 C C . GLU A 1 197 ? -16.876 -0.069 -2.241 1.00 56.53 197 GLU A C 1
ATOM 1541 O O . GLU A 1 197 ? -16.200 0.805 -2.795 1.00 56.53 197 GLU A O 1
ATOM 1546 N N . GLY A 1 198 ? -17.563 -0.991 -2.918 1.00 52.41 198 GLY A N 1
ATOM 1547 C CA . GLY A 1 198 ? -17.587 -1.042 -4.371 1.00 52.41 198 GLY A CA 1
ATOM 1548 C C . GLY A 1 198 ? -17.932 0.331 -4.930 1.00 52.41 198 GLY A C 1
ATOM 1549 O O . GLY A 1 198 ? -18.969 0.903 -4.598 1.00 52.41 198 GLY A O 1
ATOM 1550 N N . CYS A 1 199 ? -17.058 0.881 -5.774 1.00 47.94 199 CYS A N 1
ATOM 1551 C CA . CYS A 1 199 ? -17.457 2.017 -6.582 1.00 47.94 199 CYS A CA 1
ATOM 1552 C C . CYS A 1 199 ? -18.572 1.497 -7.488 1.00 47.94 199 CYS A C 1
ATOM 1554 O O . CYS A 1 199 ? -18.308 0.638 -8.326 1.00 47.94 199 CYS A O 1
ATOM 1556 N N . ALA A 1 200 ? -19.808 1.963 -7.283 1.00 57.09 200 ALA A N 1
ATOM 1557 C CA . ALA A 1 200 ? -20.967 1.487 -8.040 1.00 57.09 200 ALA A CA 1
ATOM 1558 C C . ALA A 1 200 ? -20.741 1.582 -9.561 1.00 57.09 200 ALA A C 1
ATOM 1560 O O . ALA A 1 200 ? -21.285 0.778 -10.307 1.00 57.09 200 ALA A O 1
ATOM 1561 N N . ASN A 1 201 ? -19.876 2.512 -9.988 1.00 60.78 201 ASN A N 1
ATOM 1562 C CA . ASN A 1 201 ? -19.421 2.685 -11.361 1.00 60.78 201 ASN A CA 1
ATOM 1563 C C . ASN A 1 201 ? -17.883 2.781 -11.395 1.00 60.78 201 ASN A C 1
ATOM 1565 O O . ASN A 1 201 ? -17.343 3.883 -11.250 1.00 60.78 201 ASN A O 1
ATOM 1569 N N . PRO A 1 202 ? -17.152 1.663 -11.550 1.00 68.12 202 PRO A N 1
ATOM 1570 C CA . PRO A 1 202 ? -15.706 1.715 -11.730 1.00 68.12 202 PRO A CA 1
ATOM 1571 C C . PRO A 1 202 ? -15.343 2.564 -12.964 1.00 68.12 202 PRO A C 1
ATOM 1573 O O . PRO A 1 202 ? -16.065 2.528 -13.963 1.00 68.12 202 PRO A O 1
ATOM 1576 N N . PRO A 1 203 ? -14.231 3.324 -12.932 1.00 78.00 203 PRO A N 1
ATOM 1577 C CA . PRO A 1 203 ? -13.773 4.084 -14.092 1.00 78.00 203 PRO A CA 1
ATOM 1578 C C . PRO A 1 203 ? -13.608 3.193 -15.329 1.00 78.00 203 PRO A C 1
ATOM 1580 O O . PRO A 1 203 ? -13.175 2.047 -15.209 1.00 78.00 203 PRO A O 1
ATOM 1583 N N . SER A 1 204 ? -13.869 3.723 -16.526 1.00 80.12 204 SER A N 1
ATOM 1584 C CA . SER A 1 204 ? -13.837 2.933 -17.768 1.00 80.12 204 SER A CA 1
ATOM 1585 C C . SER A 1 204 ? -12.486 2.265 -18.036 1.00 80.12 204 SER A C 1
ATOM 1587 O O . SER A 1 204 ? -12.458 1.155 -18.545 1.00 80.12 204 SER A O 1
ATOM 1589 N N . TRP A 1 205 ? -11.363 2.864 -17.625 1.00 82.19 205 TRP A N 1
ATOM 1590 C CA . TRP A 1 205 ? -10.044 2.223 -17.748 1.00 82.19 205 TRP A CA 1
ATOM 1591 C C . TRP A 1 205 ? -9.894 0.955 -16.893 1.00 82.19 205 TRP A C 1
ATOM 1593 O O . TRP A 1 205 ? -8.988 0.169 -17.135 1.00 82.19 205 TRP A O 1
ATOM 1603 N N . LEU A 1 206 ? -10.755 0.746 -15.896 1.00 73.00 206 LEU A N 1
ATOM 1604 C CA . LEU A 1 206 ? -10.778 -0.454 -15.061 1.00 73.00 206 LEU A CA 1
ATOM 1605 C C . LEU A 1 206 ? -11.859 -1.447 -15.517 1.00 73.00 206 LEU A C 1
ATOM 1607 O O . LEU A 1 206 ? -11.644 -2.655 -15.442 1.00 73.00 206 LEU A O 1
ATOM 1611 N N . ALA A 1 207 ? -13.006 -0.936 -15.973 1.00 75.31 207 ALA A N 1
ATOM 1612 C CA . ALA A 1 207 ? -14.205 -1.719 -16.275 1.00 75.31 207 ALA A CA 1
ATOM 1613 C C . ALA A 1 207 ? -14.324 -2.166 -17.741 1.00 75.31 207 ALA A C 1
ATOM 1615 O O . ALA A 1 207 ? -14.899 -3.216 -18.016 1.00 75.31 207 ALA A O 1
ATOM 1616 N N . ASP A 1 208 ? -13.810 -1.366 -18.676 1.00 80.38 208 ASP A N 1
ATOM 1617 C CA . ASP A 1 208 ? -13.956 -1.573 -20.115 1.00 80.38 208 ASP A CA 1
ATOM 1618 C C . ASP A 1 208 ? -12.658 -2.129 -20.716 1.00 80.38 208 ASP A C 1
ATOM 1620 O O . ASP A 1 208 ? -11.596 -1.495 -20.698 1.00 80.38 208 ASP A O 1
ATOM 1624 N N . GLU A 1 209 ? -12.745 -3.333 -21.282 1.00 80.50 209 GLU A N 1
ATOM 1625 C CA . GLU A 1 209 ? -11.608 -3.997 -21.913 1.00 80.50 209 GLU A CA 1
ATOM 1626 C C . GLU A 1 209 ? -11.097 -3.253 -23.150 1.00 80.50 209 GLU A C 1
ATOM 1628 O O . GLU A 1 209 ? -9.891 -3.244 -23.404 1.00 80.50 209 GLU A O 1
ATOM 1633 N N . ALA A 1 210 ? -11.977 -2.588 -23.902 1.00 87.06 210 ALA A N 1
ATOM 1634 C CA . ALA A 1 210 ? -11.575 -1.814 -25.069 1.00 87.06 210 ALA A CA 1
ATOM 1635 C C . ALA A 1 210 ? -10.720 -0.612 -24.653 1.00 87.06 210 ALA A C 1
ATOM 1637 O O . ALA A 1 210 ? -9.675 -0.361 -25.258 1.00 87.06 210 ALA A O 1
ATOM 1638 N N . VAL A 1 211 ? -11.104 0.074 -23.571 1.00 89.69 211 VAL A N 1
ATOM 1639 C CA . VAL A 1 211 ? -10.326 1.188 -23.008 1.00 89.69 211 VAL A CA 1
ATOM 1640 C C . VAL A 1 211 ? -8.975 0.694 -22.490 1.00 89.69 211 VAL A C 1
ATOM 1642 O O . VAL A 1 211 ? -7.949 1.295 -22.806 1.00 89.69 211 VAL A O 1
ATOM 1645 N N . ARG A 1 212 ? -8.932 -0.438 -21.770 1.00 85.12 212 ARG A N 1
ATOM 1646 C CA . ARG A 1 212 ? -7.664 -1.044 -21.314 1.00 85.12 212 ARG A CA 1
ATOM 1647 C C . ARG A 1 212 ? -6.736 -1.392 -22.465 1.00 85.12 212 ARG A C 1
ATOM 1649 O O . ARG A 1 212 ? -5.546 -1.076 -22.425 1.00 85.12 212 ARG A O 1
ATOM 1656 N N . LYS A 1 213 ? -7.276 -2.033 -23.500 1.00 86.62 213 LYS A N 1
ATOM 1657 C CA . LYS A 1 213 ? -6.517 -2.389 -24.696 1.00 86.62 213 LYS A CA 1
ATOM 1658 C C . LYS A 1 213 ? -6.005 -1.141 -25.415 1.00 86.62 213 LYS A C 1
ATOM 1660 O O . LYS A 1 213 ? -4.842 -1.122 -25.798 1.00 86.62 213 LYS A O 1
ATOM 1665 N N . GLY A 1 214 ? -6.827 -0.098 -25.533 1.00 94.94 214 GLY A N 1
ATOM 1666 C CA . GLY A 1 214 ? -6.430 1.187 -26.111 1.00 94.94 214 GLY A CA 1
ATOM 1667 C C . GLY A 1 214 ? -5.268 1.844 -25.363 1.00 94.94 214 GLY A C 1
ATOM 1668 O O . GLY A 1 214 ? -4.286 2.226 -25.991 1.00 94.94 214 GLY A O 1
ATOM 1669 N N . ILE A 1 215 ? -5.330 1.901 -24.027 1.00 91.25 215 ILE A N 1
ATOM 1670 C CA . ILE A 1 215 ? -4.244 2.449 -23.195 1.00 91.25 215 ILE A CA 1
ATOM 1671 C C . ILE A 1 215 ? -2.946 1.656 -23.393 1.00 91.25 215 ILE A C 1
ATOM 1673 O O . ILE A 1 215 ? -1.895 2.261 -23.586 1.00 91.25 215 ILE A O 1
ATOM 1677 N N . ARG A 1 216 ? -3.005 0.315 -23.390 1.00 87.62 216 ARG A N 1
ATOM 1678 C CA . ARG A 1 216 ? -1.819 -0.529 -23.627 1.00 87.62 216 ARG A CA 1
ATOM 1679 C C . ARG A 1 216 ? -1.193 -0.258 -24.992 1.00 87.62 216 ARG A C 1
ATOM 1681 O O . ARG A 1 216 ? 0.008 -0.041 -25.062 1.00 87.62 216 ARG A O 1
ATOM 1688 N N . LEU A 1 217 ? -2.007 -0.208 -26.048 1.00 94.31 217 LEU A N 1
ATOM 1689 C CA . LEU A 1 217 ? -1.527 0.075 -27.402 1.00 94.31 217 LEU A CA 1
ATOM 1690 C C . LEU A 1 217 ? -0.901 1.470 -27.510 1.00 94.31 217 LEU A C 1
ATOM 1692 O O . LEU A 1 217 ? 0.138 1.616 -28.139 1.00 94.31 217 LEU A O 1
ATOM 1696 N N . MET A 1 218 ? -1.495 2.483 -26.877 1.00 96.25 218 MET A N 1
ATOM 1697 C CA . MET A 1 218 ? -0.930 3.835 -26.847 1.00 96.25 218 MET A CA 1
ATOM 1698 C C . MET A 1 218 ? 0.446 3.857 -26.165 1.00 96.25 218 MET A C 1
ATOM 1700 O O . MET A 1 218 ? 1.391 4.403 -26.722 1.00 96.25 218 MET A O 1
ATOM 1704 N N . LEU A 1 219 ? 0.577 3.212 -25.001 1.00 93.44 219 LEU A N 1
ATOM 1705 C CA . LEU A 1 219 ? 1.855 3.114 -24.286 1.00 93.44 219 LEU A CA 1
ATOM 1706 C C . LEU A 1 219 ? 2.910 2.326 -25.076 1.00 93.44 219 LEU A C 1
ATOM 1708 O O . LEU A 1 219 ? 4.091 2.656 -25.022 1.00 93.44 219 LEU A O 1
ATOM 1712 N N . GLU A 1 220 ? 2.496 1.297 -25.815 1.00 93.25 220 GLU A N 1
ATOM 1713 C CA . GLU A 1 220 ? 3.374 0.535 -26.706 1.00 93.25 220 GLU A CA 1
ATOM 1714 C C . GLU A 1 220 ? 3.920 1.424 -27.829 1.00 93.25 220 GLU A C 1
ATOM 1716 O O . GLU A 1 220 ? 5.125 1.448 -28.063 1.00 93.25 220 GLU A O 1
ATOM 1721 N N . VAL A 1 221 ? 3.055 2.223 -28.464 1.00 96.56 221 VAL A N 1
ATOM 1722 C CA . VAL A 1 221 ? 3.449 3.195 -29.495 1.00 96.56 221 VAL A CA 1
ATOM 1723 C C . VAL A 1 221 ? 4.422 4.229 -28.927 1.00 96.56 221 VAL A C 1
ATOM 1725 O O . VAL A 1 221 ? 5.456 4.497 -29.539 1.00 96.56 221 VAL A O 1
ATOM 1728 N N . ASP A 1 222 ? 4.139 4.781 -27.747 1.00 95.88 222 ASP A N 1
ATOM 1729 C CA . ASP A 1 222 ? 5.030 5.740 -27.086 1.00 95.88 222 ASP A CA 1
ATOM 1730 C C . ASP A 1 222 ? 6.404 5.131 -26.789 1.00 95.88 222 ASP A C 1
ATOM 1732 O O . ASP A 1 222 ? 7.430 5.762 -27.058 1.00 95.88 222 ASP A O 1
ATOM 1736 N N . ARG A 1 223 ? 6.434 3.881 -26.314 1.00 93.31 223 ARG A N 1
ATOM 1737 C CA . ARG A 1 223 ? 7.670 3.139 -26.057 1.00 93.31 223 ARG A CA 1
ATOM 1738 C C . ARG A 1 223 ? 8.443 2.851 -27.341 1.00 93.31 223 ARG A C 1
ATOM 1740 O O . ARG A 1 223 ? 9.659 3.013 -27.354 1.00 93.31 223 ARG A O 1
ATOM 1747 N N . CYS A 1 224 ? 7.766 2.471 -28.424 1.00 96.12 224 CYS A N 1
ATOM 1748 C CA . CYS A 1 224 ? 8.398 2.305 -29.734 1.00 96.12 224 CYS A CA 1
ATOM 1749 C C . CYS A 1 224 ? 9.034 3.616 -30.213 1.00 96.12 224 CYS A C 1
ATOM 1751 O O . CYS A 1 224 ? 10.185 3.613 -30.641 1.00 96.12 224 CYS A O 1
ATOM 1753 N N . ASN A 1 225 ? 8.329 4.741 -30.074 1.00 95.19 225 ASN A N 1
ATOM 1754 C CA . ASN A 1 225 ? 8.854 6.055 -30.442 1.00 95.19 225 ASN A CA 1
ATOM 1755 C C . ASN A 1 225 ? 10.058 6.458 -29.572 1.00 95.19 225 ASN A C 1
ATOM 1757 O O . ASN A 1 225 ? 10.989 7.114 -30.037 1.00 95.19 225 ASN A O 1
ATOM 1761 N N . GLU A 1 226 ? 10.036 6.149 -28.274 1.00 94.31 226 GLU A N 1
ATOM 1762 C CA . GLU A 1 226 ? 11.180 6.368 -27.383 1.00 94.31 226 GLU A CA 1
ATOM 1763 C C . GLU A 1 226 ? 12.390 5.533 -27.812 1.00 94.31 226 GLU A C 1
ATOM 1765 O O . GLU A 1 226 ? 13.486 6.078 -27.962 1.00 94.31 226 GLU A O 1
ATOM 1770 N N . GLU A 1 227 ? 12.173 4.246 -28.074 1.00 95.19 227 GLU A N 1
ATOM 1771 C CA . GLU A 1 227 ? 13.209 3.314 -28.506 1.00 95.19 227 GLU A CA 1
ATOM 1772 C C . GLU A 1 227 ? 13.831 3.742 -29.838 1.00 95.19 227 GLU A C 1
ATOM 1774 O O . GLU A 1 227 ? 15.051 3.787 -29.958 1.00 95.19 227 GLU A O 1
ATOM 1779 N N . GLU A 1 228 ? 13.019 4.149 -30.815 1.00 97.25 228 GLU A N 1
ATOM 1780 C CA . GLU A 1 228 ? 13.496 4.652 -32.106 1.00 97.25 228 GLU A CA 1
ATOM 1781 C C . GLU A 1 228 ? 14.390 5.888 -31.939 1.00 97.25 228 GLU A C 1
ATOM 1783 O O . GLU A 1 228 ? 15.467 5.976 -32.539 1.00 97.25 228 GLU A O 1
ATOM 1788 N N . ARG A 1 229 ? 14.001 6.830 -31.067 1.00 95.62 229 ARG A N 1
ATOM 1789 C CA . ARG A 1 229 ? 14.838 7.998 -30.749 1.00 95.62 229 ARG A CA 1
ATOM 1790 C C . ARG A 1 229 ? 16.137 7.590 -30.059 1.00 95.62 229 ARG A C 1
ATOM 1792 O O . ARG A 1 229 ? 17.170 8.202 -30.336 1.00 95.62 229 ARG A O 1
ATOM 1799 N N . ARG A 1 230 ? 16.108 6.594 -29.165 1.00 96.88 230 ARG A N 1
ATOM 1800 C CA . ARG A 1 230 ? 17.315 6.081 -28.497 1.00 96.88 230 ARG A CA 1
ATOM 1801 C C . ARG A 1 230 ? 18.260 5.434 -29.508 1.00 96.88 230 ARG A C 1
ATOM 1803 O O . ARG A 1 230 ? 19.417 5.836 -29.583 1.00 96.88 230 ARG A O 1
ATOM 1810 N N . LEU A 1 231 ? 17.744 4.527 -30.335 1.00 97.19 231 LEU A N 1
ATOM 1811 C CA . LEU A 1 231 ? 18.497 3.834 -31.381 1.00 97.19 231 LEU A CA 1
ATOM 1812 C C . LEU A 1 231 ? 19.085 4.808 -32.403 1.00 97.19 231 LEU A C 1
ATOM 1814 O O . LEU A 1 231 ? 20.237 4.654 -32.790 1.00 97.19 231 LEU A O 1
ATOM 1818 N N . SER A 1 232 ? 18.347 5.852 -32.787 1.00 97.31 232 SER A N 1
ATOM 1819 C CA . SER A 1 232 ? 18.858 6.893 -33.690 1.00 97.31 232 SER A CA 1
ATOM 1820 C C . SER A 1 232 ? 20.068 7.624 -33.097 1.00 97.31 232 SER A C 1
ATOM 1822 O O . SER A 1 232 ? 21.030 7.919 -33.802 1.00 97.31 232 SER A O 1
ATOM 1824 N N . ARG A 1 233 ? 20.058 7.906 -31.786 1.00 95.31 233 ARG A N 1
ATOM 1825 C CA . ARG A 1 233 ? 21.207 8.523 -31.100 1.00 95.31 233 ARG A CA 1
ATOM 1826 C C . ARG A 1 233 ? 22.390 7.565 -31.013 1.00 95.31 233 ARG A C 1
ATOM 1828 O O . ARG A 1 233 ? 23.513 7.980 -31.278 1.00 95.31 233 ARG A O 1
ATOM 1835 N N . GLU A 1 234 ? 22.141 6.306 -30.659 1.00 96.69 234 GLU A N 1
ATOM 1836 C CA . GLU A 1 234 ? 23.176 5.267 -30.594 1.00 96.69 234 GLU A CA 1
ATOM 1837 C C . GLU A 1 234 ? 23.818 5.034 -31.969 1.00 96.69 234 GLU A C 1
ATOM 1839 O O . GLU A 1 234 ? 25.042 4.969 -32.074 1.00 96.69 234 GLU A O 1
ATOM 1844 N N . GLN A 1 235 ? 23.014 4.993 -33.035 1.00 97.94 235 GLN A N 1
ATOM 1845 C CA . GLN A 1 235 ? 23.491 4.876 -34.411 1.00 97.94 235 GLN A CA 1
ATOM 1846 C C . GLN A 1 235 ? 24.416 6.038 -34.783 1.00 97.94 235 GLN A C 1
ATOM 1848 O O . GLN A 1 235 ? 25.526 5.794 -35.257 1.00 97.94 235 GLN A O 1
ATOM 1853 N N . SER A 1 236 ? 23.988 7.284 -34.554 1.00 97.06 236 SER A N 1
ATOM 1854 C CA . SER A 1 236 ? 24.807 8.465 -34.846 1.00 97.06 236 SER A CA 1
ATOM 1855 C C . SER A 1 236 ? 26.122 8.449 -34.068 1.00 97.06 236 SER A C 1
ATOM 1857 O O . SER A 1 236 ? 27.176 8.694 -34.648 1.00 97.06 236 SER A O 1
ATOM 1859 N N . ALA A 1 237 ? 26.083 8.087 -32.781 1.00 96.25 237 ALA A N 1
ATOM 1860 C CA . ALA A 1 237 ? 27.281 7.993 -31.950 1.00 96.25 237 ALA A CA 1
ATOM 1861 C C . ALA A 1 237 ? 28.265 6.925 -32.461 1.00 96.25 237 ALA A C 1
ATOM 1863 O O . ALA A 1 237 ? 29.468 7.171 -32.515 1.00 96.25 237 ALA A O 1
ATOM 1864 N N . LEU A 1 238 ? 27.769 5.755 -32.882 1.00 97.44 238 LEU A N 1
ATOM 1865 C CA . LEU A 1 238 ? 28.606 4.695 -33.454 1.00 97.44 238 LEU A CA 1
ATOM 1866 C C . LEU A 1 238 ? 29.231 5.107 -34.791 1.00 97.44 238 LEU A C 1
ATOM 1868 O O . LEU A 1 238 ? 30.395 4.801 -35.042 1.00 97.44 238 LEU A O 1
ATOM 1872 N N . GLN A 1 239 ? 28.477 5.801 -35.645 1.00 97.69 239 GLN A N 1
ATOM 1873 C CA . GLN A 1 239 ? 28.977 6.294 -36.931 1.00 97.69 239 GLN A CA 1
ATOM 1874 C C . GLN A 1 239 ? 30.041 7.379 -36.758 1.00 97.69 239 GLN A C 1
ATOM 1876 O O . GLN A 1 239 ? 31.057 7.358 -37.456 1.00 97.69 239 GLN A O 1
ATOM 1881 N N . GLU A 1 240 ? 29.830 8.305 -35.824 1.00 97.12 240 GLU A N 1
ATOM 1882 C CA . GLU A 1 240 ? 30.805 9.340 -35.486 1.00 97.12 240 GLU A CA 1
ATOM 1883 C C . GLU A 1 240 ? 32.087 8.711 -34.931 1.00 97.12 240 GLU A C 1
ATOM 1885 O O . GLU A 1 240 ? 33.173 8.974 -35.448 1.00 97.12 240 GLU A O 1
ATOM 1890 N N . TRP A 1 241 ? 31.956 7.796 -33.965 1.00 97.38 241 TRP A N 1
ATOM 1891 C CA . TRP A 1 241 ? 33.092 7.068 -33.402 1.00 97.38 241 TRP A CA 1
ATOM 1892 C C . TRP A 1 241 ? 33.875 6.298 -34.474 1.00 97.38 241 TRP A C 1
ATOM 1894 O O . TRP A 1 241 ? 35.094 6.434 -34.562 1.00 97.38 241 TRP A O 1
ATOM 1904 N N . PHE A 1 242 ? 33.183 5.549 -35.341 1.00 97.38 242 PHE A N 1
ATOM 1905 C CA . PHE A 1 242 ? 33.826 4.807 -36.428 1.00 97.38 242 PHE A CA 1
ATOM 1906 C C . PHE A 1 242 ? 34.547 5.734 -37.410 1.00 97.38 242 PHE A C 1
ATOM 1908 O O . PHE A 1 242 ? 35.643 5.415 -37.859 1.00 97.38 242 PHE A O 1
ATOM 1915 N N . SER A 1 243 ? 33.958 6.888 -37.733 1.00 96.75 243 SER A N 1
ATOM 1916 C CA . SER A 1 243 ? 34.569 7.859 -38.647 1.00 96.75 243 SER A CA 1
ATOM 1917 C C . SER A 1 243 ? 35.870 8.426 -38.079 1.00 96.75 243 SER A C 1
ATOM 1919 O O . SER A 1 243 ? 36.859 8.521 -38.805 1.00 96.75 243 SER A O 1
ATOM 1921 N N . VAL A 1 244 ? 35.888 8.755 -36.784 1.00 96.62 244 VAL A N 1
ATOM 1922 C CA . VAL A 1 244 ? 37.091 9.229 -36.083 1.00 96.62 244 VAL A CA 1
ATOM 1923 C C . VAL A 1 244 ? 38.169 8.145 -36.052 1.00 96.62 244 VAL A C 1
ATOM 1925 O O . VAL A 1 244 ? 39.324 8.411 -36.387 1.00 96.62 244 VAL A O 1
ATOM 1928 N N . GLU A 1 245 ? 37.798 6.911 -35.710 1.00 96.56 245 GLU A N 1
ATOM 1929 C CA . GLU A 1 245 ? 38.747 5.797 -35.637 1.00 96.56 245 GLU A CA 1
ATOM 1930 C C . GLU A 1 245 ? 39.319 5.453 -37.019 1.00 96.56 245 GLU A C 1
ATOM 1932 O O . GLU A 1 245 ? 40.523 5.251 -37.180 1.00 96.56 245 GLU A O 1
ATOM 1937 N N . TRP A 1 246 ? 38.474 5.462 -38.052 1.00 96.12 246 TRP A N 1
ATOM 1938 C CA . TRP A 1 246 ? 38.893 5.225 -39.429 1.00 96.12 246 TRP A CA 1
ATOM 1939 C C . TRP A 1 246 ? 39.883 6.284 -39.920 1.00 96.12 246 TRP A C 1
ATOM 1941 O O . TRP A 1 246 ? 40.910 5.939 -40.506 1.00 96.12 246 TRP A O 1
ATOM 1951 N N . GLN A 1 247 ? 39.615 7.563 -39.640 1.00 96.12 247 GLN A N 1
ATOM 1952 C CA . GLN A 1 247 ? 40.544 8.649 -39.958 1.00 96.12 247 GLN A CA 1
ATOM 1953 C C . GLN A 1 247 ? 41.887 8.462 -39.248 1.00 96.12 247 GLN A C 1
ATOM 1955 O O . GLN A 1 247 ? 42.932 8.604 -39.879 1.00 96.12 247 GLN A O 1
ATOM 1960 N N . SER A 1 248 ? 41.875 8.078 -37.968 1.00 93.50 248 SER A N 1
ATOM 1961 C CA . SER A 1 248 ? 43.097 7.771 -37.215 1.00 93.50 248 SER A CA 1
ATOM 1962 C C . SER A 1 248 ? 43.916 6.666 -37.897 1.00 93.50 248 SER A C 1
ATOM 1964 O O . SER A 1 248 ? 45.108 6.841 -38.162 1.00 93.50 248 SER A O 1
ATOM 1966 N N . VAL A 1 249 ? 43.271 5.561 -38.289 1.00 94.69 249 VAL A N 1
ATOM 1967 C CA . VAL A 1 249 ? 43.930 4.457 -39.007 1.00 94.69 249 VAL A CA 1
ATOM 1968 C C . VAL A 1 249 ? 44.508 4.924 -40.346 1.00 94.69 249 VAL A C 1
ATOM 1970 O O . VAL A 1 249 ? 45.662 4.613 -40.646 1.00 94.69 249 VAL A O 1
ATOM 1973 N N . GLN A 1 250 ? 43.761 5.700 -41.134 1.00 94.25 250 GLN A N 1
ATOM 1974 C CA . GLN A 1 250 ? 44.251 6.236 -42.409 1.00 94.25 250 GLN A CA 1
ATOM 1975 C C . GLN A 1 250 ? 45.493 7.112 -42.222 1.00 94.25 250 GLN A C 1
ATOM 1977 O O . GLN A 1 250 ? 46.502 6.884 -42.887 1.00 94.25 250 GLN A O 1
ATOM 1982 N N . VAL A 1 251 ? 45.460 8.031 -41.254 1.00 93.38 251 VAL A N 1
ATOM 1983 C CA . VAL A 1 251 ? 46.601 8.890 -40.921 1.00 93.38 251 VAL A CA 1
ATOM 1984 C C . VAL A 1 251 ? 47.814 8.049 -40.512 1.00 93.38 251 VAL A C 1
ATOM 1986 O O . VAL A 1 251 ? 48.924 8.313 -40.970 1.00 93.38 251 VAL A O 1
ATOM 1989 N N . THR A 1 252 ? 47.645 7.004 -39.694 1.00 93.06 252 THR A N 1
ATOM 1990 C CA . THR A 1 252 ? 48.776 6.125 -39.330 1.00 93.06 252 THR A CA 1
ATOM 1991 C C . THR A 1 252 ? 49.348 5.358 -40.525 1.00 93.06 252 THR A C 1
ATOM 1993 O O . THR A 1 252 ? 50.563 5.162 -40.598 1.00 93.06 252 THR A O 1
ATOM 1996 N N . LEU A 1 253 ? 48.504 4.951 -41.478 1.00 91.75 253 LEU A N 1
ATOM 1997 C CA . LEU A 1 253 ? 48.922 4.237 -42.683 1.00 91.75 253 LEU A CA 1
ATOM 1998 C C . LEU A 1 253 ? 49.731 5.140 -43.625 1.00 91.75 253 LEU A C 1
ATOM 2000 O O . LEU A 1 253 ? 50.762 4.708 -44.143 1.00 91.75 253 LEU A O 1
ATOM 2004 N N . GLU A 1 254 ? 49.289 6.384 -43.817 1.00 88.75 254 GLU A N 1
ATOM 2005 C CA . GLU A 1 254 ? 49.989 7.393 -44.622 1.00 88.75 254 GLU A CA 1
ATOM 2006 C C . GLU A 1 254 ? 51.378 7.688 -44.045 1.00 88.75 254 GLU A C 1
ATOM 2008 O O . GLU A 1 254 ? 52.381 7.535 -44.748 1.00 88.75 254 GLU A O 1
ATOM 2013 N N . HIS A 1 255 ? 51.465 7.965 -42.739 1.00 82.06 255 HIS A N 1
ATOM 2014 C CA . HIS A 1 255 ? 52.749 8.170 -42.066 1.00 82.06 255 HIS A CA 1
ATOM 2015 C C . HIS A 1 255 ? 53.659 6.933 -42.179 1.00 82.06 255 HIS A C 1
ATOM 2017 O O . HIS A 1 255 ? 54.849 7.059 -42.468 1.00 82.06 255 HIS A O 1
ATOM 2023 N N . ALA A 1 256 ? 53.132 5.713 -42.017 1.00 77.19 256 ALA A N 1
ATOM 2024 C CA . ALA A 1 256 ? 53.921 4.486 -42.181 1.00 77.19 256 ALA A CA 1
ATOM 2025 C C . ALA A 1 256 ? 54.453 4.288 -43.619 1.00 77.19 256 ALA A C 1
ATOM 2027 O O . ALA A 1 256 ? 55.524 3.698 -43.810 1.00 77.19 256 ALA A O 1
ATOM 2028 N N . GLY A 1 257 ? 53.730 4.780 -44.629 1.00 70.19 257 GLY A N 1
ATOM 2029 C CA . GLY A 1 257 ? 54.176 4.823 -46.023 1.00 70.19 257 GLY A CA 1
ATOM 2030 C C . GLY A 1 257 ? 55.326 5.808 -46.246 1.00 70.19 257 GLY A C 1
ATOM 2031 O O . GLY A 1 257 ? 56.319 5.460 -46.890 1.00 70.19 257 GLY A O 1
ATOM 2032 N N . GLU A 1 258 ? 55.244 6.997 -45.647 1.00 59.69 258 GLU A N 1
ATOM 2033 C CA . GLU A 1 258 ? 56.305 8.009 -45.700 1.00 59.69 258 GLU A CA 1
ATOM 2034 C C . GLU A 1 258 ? 57.593 7.533 -45.015 1.00 59.69 258 GLU A C 1
ATOM 2036 O O . GLU A 1 258 ? 58.675 7.654 -45.594 1.00 59.69 258 GLU A O 1
ATOM 2041 N N . PHE A 1 259 ? 57.497 6.884 -43.848 1.00 58.69 259 PHE A N 1
ATOM 2042 C CA . PHE A 1 259 ? 58.657 6.290 -43.169 1.00 58.69 259 PHE A CA 1
ATOM 2043 C C . PHE A 1 259 ? 59.344 5.193 -44.006 1.00 58.69 259 PHE A C 1
ATOM 2045 O O . PHE A 1 259 ? 60.573 5.098 -44.003 1.00 58.69 259 PHE A O 1
ATOM 2052 N N . LYS A 1 260 ? 58.594 4.386 -44.772 1.00 55.84 260 LYS A N 1
ATOM 2053 C CA . LYS A 1 260 ? 59.180 3.396 -45.699 1.00 55.84 260 LYS A CA 1
ATOM 2054 C C . LYS A 1 260 ? 59.904 4.050 -46.875 1.00 55.84 260 LYS A C 1
ATOM 2056 O O . LYS A 1 260 ? 60.982 3.586 -47.245 1.00 55.84 260 LYS A O 1
ATOM 2061 N N . CYS A 1 261 ? 59.344 5.117 -47.442 1.00 53.62 261 CYS A N 1
ATOM 2062 C CA . CYS A 1 261 ? 59.979 5.865 -48.529 1.00 53.62 261 CYS A CA 1
ATOM 2063 C C . CYS A 1 261 ? 61.269 6.546 -48.053 1.00 53.62 261 CYS A C 1
ATOM 2065 O O . CYS A 1 261 ? 62.298 6.458 -48.721 1.00 53.62 261 CYS A O 1
ATOM 2067 N N . HIS A 1 262 ? 61.249 7.139 -46.856 1.00 50.47 262 HIS A N 1
ATOM 2068 C CA . HIS A 1 262 ? 62.428 7.782 -46.288 1.00 50.47 262 HIS A CA 1
ATOM 2069 C C . HIS A 1 262 ? 63.551 6.777 -45.991 1.00 50.47 262 HIS A C 1
ATOM 2071 O O . HIS A 1 262 ? 64.697 7.050 -46.329 1.00 50.47 262 HIS A O 1
ATOM 2077 N N . CYS A 1 263 ? 63.244 5.590 -45.454 1.00 52.91 263 CYS A N 1
ATOM 2078 C CA . CYS A 1 263 ? 64.248 4.547 -45.210 1.00 52.91 263 CYS A CA 1
ATOM 2079 C C . CYS A 1 263 ? 64.848 3.950 -46.497 1.00 52.91 263 CYS A C 1
ATOM 2081 O O . CYS A 1 263 ? 66.030 3.618 -46.513 1.00 52.91 263 CYS A O 1
ATOM 2083 N N . LEU A 1 264 ? 64.078 3.824 -47.585 1.00 49.31 264 LEU A N 1
ATOM 2084 C CA . LEU A 1 264 ? 64.593 3.319 -48.868 1.00 49.31 264 LEU A CA 1
ATOM 2085 C C . LEU A 1 264 ? 65.521 4.323 -49.571 1.00 49.31 264 LEU A C 1
ATOM 2087 O O . LEU A 1 264 ? 66.483 3.912 -50.225 1.00 49.31 264 LEU A O 1
ATOM 2091 N N . VAL A 1 265 ? 65.276 5.626 -49.398 1.00 52.03 265 VAL A N 1
ATOM 2092 C CA . VAL A 1 265 ? 66.148 6.691 -49.919 1.00 52.03 265 VAL A CA 1
ATOM 2093 C C . VAL A 1 265 ? 67.480 6.744 -49.161 1.00 52.03 265 VAL A C 1
ATOM 2095 O O . VAL A 1 265 ? 68.518 6.911 -49.793 1.00 52.03 265 VAL A O 1
ATOM 2098 N N . THR A 1 266 ? 67.490 6.514 -47.843 1.00 50.88 266 THR A N 1
ATOM 2099 C CA . THR A 1 266 ? 68.734 6.507 -47.044 1.00 50.88 266 THR A CA 1
ATOM 2100 C C . THR A 1 266 ? 69.588 5.245 -47.237 1.00 50.88 266 THR A C 1
ATOM 2102 O O . THR A 1 266 ? 70.775 5.275 -46.945 1.00 50.88 266 THR A O 1
ATOM 2105 N N . ILE A 1 267 ? 69.015 4.133 -47.717 1.00 52.69 267 ILE A N 1
ATOM 2106 C CA . ILE A 1 267 ? 69.752 2.881 -48.004 1.00 52.69 267 ILE A CA 1
ATOM 2107 C C . ILE A 1 267 ? 70.337 2.870 -49.436 1.00 52.69 267 ILE A C 1
ATOM 2109 O O . ILE A 1 267 ? 71.196 2.048 -49.742 1.00 52.69 267 ILE A O 1
ATOM 2113 N N . SER A 1 268 ? 69.897 3.782 -50.313 1.00 46.81 268 SER A N 1
ATOM 2114 C CA . SER A 1 268 ? 70.325 3.856 -51.724 1.00 46.81 268 SER A CA 1
ATOM 2115 C C . SER A 1 268 ? 71.361 4.961 -52.018 1.00 46.81 268 SER A C 1
ATOM 2117 O O . SER A 1 268 ? 71.595 5.271 -53.188 1.00 46.81 268 SER A O 1
ATOM 2119 N N . GLN A 1 269 ? 71.967 5.554 -50.983 1.00 44.09 269 GLN A N 1
ATOM 2120 C CA . GLN A 1 269 ? 73.150 6.430 -51.053 1.00 44.09 269 GLN A CA 1
ATOM 2121 C C . GLN A 1 269 ? 74.333 5.750 -50.367 1.00 44.09 269 GLN A C 1
ATOM 2123 O O . GLN A 1 269 ? 75.462 5.914 -50.879 1.00 44.09 269 GLN A O 1
#

Sequence (269 aa):
QSKKKGAEQLALILALEKSVQNHQSHVDQLEMDLHNDCVNDIIDFNLQLTAAQASLSKATQALRQKKSALGVSAQTDLYLLRNNKWLQTQTNAQALKVRIRECLLQRKFEFEQLEQSSKNSINENNLQSHVKSSIKQQEPAISKLVTSYNTLCDELMGMIQLGKAPPGAISPFPIPPKGIFQLEVDSDIWQDVGLAEGCANPPSWLADEAVRKGIRLMLEVDRCNEEERRLSREQSALQEWFSVEWQSVQVTLEHAGEFKCHCLVTISQ

Secondary structure (DSSP, 8-state):
-HHHHHHHHHHHHHHHHHHHHHHHHHHHHHHHHHHTT--S-HHHHHHHHHHHHHHHHHHHHHHHHHHHHS-HHHHHHHHHHHH-HHHHHHHHHHHHHHHHHHHHHHHHHHHHHHHHHHHH-TT-HHHHHHHHHHHHHHHHHHHHHHHHHHHHHHHHHHHHHTT-SPTTPPPPPPPPSSSTTS--TT-GGG--TTTSPP-SS--HHHH-HHHHHHHHHHHHHHHHHHHHHHHHHHHHHHHHHHHHHHHHHHHHHHHHHHHHHHHHHHH--

Solvent-accessible surface area (backbone atoms only — not comparable to full-atom values): 15035 Å² total; per-residue (Å²): 122,73,66,68,51,50,56,53,51,48,52,54,50,52,51,38,50,52,50,30,51,54,32,46,54,52,42,54,49,54,55,48,38,60,75,66,72,68,66,88,49,70,66,63,48,52,53,51,49,52,51,34,50,50,52,28,53,52,37,48,49,52,44,49,53,57,54,66,71,37,53,76,66,55,47,51,50,52,52,49,41,70,75,31,66,60,55,38,45,32,50,52,34,40,54,42,52,52,49,51,52,53,54,52,50,52,50,49,52,55,49,52,51,50,54,54,49,58,74,75,42,99,79,56,67,67,63,50,50,56,51,54,49,51,56,59,64,45,47,63,57,50,52,50,49,51,51,57,31,33,55,37,30,52,51,48,40,50,33,48,78,69,66,70,43,65,91,88,69,50,65,37,82,64,74,64,84,72,64,66,86,68,75,54,94,85,40,73,85,77,58,59,60,48,43,53,84,75,63,94,72,63,56,54,70,80,68,34,67,68,50,40,50,50,52,52,53,51,53,51,51,52,49,50,55,50,48,51,55,49,49,53,51,52,51,53,52,53,52,53,52,50,52,54,52,50,50,54,53,52,54,53,51,53,53,54,50,52,53,52,54,54,53,54,57,68,72,73,112

Radius of gyration: 35.27 Å; Cα contacts (8 Å, |Δi|>4): 121; chains: 1; bounding box: 98×40×108 Å